Protein AF-A0A8J2EMN7-F1 (afdb_monomer_lite)

Organism: Cotesia congregata (NCBI:txid51543)

Foldseek 3Di:
DVVVVVVVVVVPPDPDPQQADDADDDDLLRLLLPFQWKFWWFFADKDDDPPPDQKIKTQIDGPGTLHHHPLRVQQCPRSIEMEGPDLRNFGDDDDHGFIKIWTAYQDPSHTYGGPNHDIGGDPVRCVVCVCVSNPVSVVCSVVVVVPVVPDPDDDDDDDDDLADDADDDDLLVLLLPFQWKFWWAFADFPPDPPDQWGKTQIDGPGTLHHDPLRVQLCVRSIETEGPDRSNFGDDDDHGFIWIFTHYQDPSHHYTGNRGNIDGDPVRCVVCVCVSNPVSVVPSVPPDD

pLDDT: mean 82.67, std 17.88, range [29.84, 98.31]

InterPro domains:
  IPR001134 Netrin domain [PS50189] (21-141)
  IPR001134 Netrin domain [PS50189] (164-283)
  IPR001820 Protease inhibitor I35 (TIMP) [PF00965] (19-142)
  IPR001820 Protease inhibitor I35 (TIMP) [PF00965] (162-283)
  IPR001820 Protease inhibitor I35 (TIMP) [PTHR11844] (4-141)
  IPR008993 Tissue inhibitor of metalloproteinases-like, OB-fold [G3DSA:2.40.50.120] (21-141)
  IPR008993 Tissue inhibitor of metalloproteinases-like, OB-fold [G3DSA:2.40.50.120] (164-283)
  IPR008993 Tissue inhibitor of metalloproteinases-like, OB-fold [SSF50242] (21-141)
  IPR008993 Tissue inhibitor of metalloproteinases-like, OB-fold [SSF50242] (164-265)

Sequence (288 aa):
MIHVLFLLTLSLVAIYEANACSCVYQSHQQKFCESDFVIKMKVEDIKENNKESQYLMYQVNILETYKASAAAKSALKNRVLVTYSDSGICGIPFWRDDVAVVSGFVINEQPHISICDMHIYNAEKIAAEEMNLRENYIKSCVSMMRFLFFLTLSLVAIYEANACSCAAFPLQHLFCESDFVIKMKIDDLPENKESSYLMYKVDILETYKESDAAKSALKNRLVATNLESGICGLIYKQGDVVVVGGGIMNGVPHISLCELHIENAEKIAAEETNLRENFIKTCVSVVN

Secondary structure (DSSP, 8-state):
-HHHHHHHHTT----------------HHHHHHHSSEEEEEEEEEEEE-TTT-SEEEEEEEEEEEEEE-HHHHHHGGG-EEEEESSGGGTPPP--TT-EEEEEEEEETTEEE--TTS-EEESHHHHHHHHHIIIIIHHHHHHHHTTTGGG--------------------HHHHHHH-SEEEEEEEEE----TT-SEEEEEEEEEEEEEE-HHHHHHGGG-EEEEESSGGGT-----TT-EEEEEEEEETTEEEE-TTS-EE-SHHHHHHHHHIIIIIHHHHHTT---

Structure (mmCIF, N/CA/C/O backbone):
data_AF-A0A8J2EMN7-F1
#
_entry.id   AF-A0A8J2EMN7-F1
#
loop_
_atom_site.group_PDB
_atom_site.id
_atom_site.type_symbol
_atom_site.label_atom_id
_atom_site.label_alt_id
_atom_site.label_comp_id
_atom_site.label_asym_id
_atom_site.label_entity_id
_atom_site.label_seq_id
_atom_site.pdbx_PDB_ins_code
_atom_site.Cartn_x
_atom_site.Cartn_y
_atom_site.Cartn_z
_atom_site.occupancy
_atom_site.B_iso_or_equiv
_atom_site.auth_seq_id
_atom_site.auth_comp_id
_atom_site.auth_asym_id
_atom_site.auth_atom_id
_atom_site.pdbx_PDB_model_num
ATOM 1 N N . MET A 1 1 ? 0.079 -52.686 22.520 1.00 50.72 1 MET A N 1
ATOM 2 C CA . MET A 1 1 ? 1.142 -52.299 21.561 1.00 50.72 1 MET A CA 1
ATOM 3 C C . MET A 1 1 ? 0.609 -51.853 20.195 1.00 50.72 1 MET A C 1
ATOM 5 O O . MET A 1 1 ? 1.175 -50.930 19.636 1.00 50.72 1 MET A O 1
ATOM 9 N N . ILE A 1 2 ? -0.492 -52.421 19.683 1.00 52.72 2 ILE A N 1
ATOM 10 C CA . ILE A 1 2 ? -1.085 -52.048 18.378 1.00 52.72 2 ILE A CA 1
ATOM 11 C C . ILE A 1 2 ? -1.718 -50.636 18.377 1.00 52.72 2 ILE A C 1
ATOM 13 O O . ILE A 1 2 ? -1.601 -49.914 17.396 1.00 52.72 2 ILE A O 1
ATOM 17 N N . HIS A 1 3 ? -2.290 -50.180 19.499 1.00 47.06 3 HIS A N 1
ATOM 18 C CA . HIS A 1 3 ? -2.879 -48.832 19.597 1.00 47.06 3 HIS A CA 1
ATOM 19 C C . HIS A 1 3 ? -1.860 -47.682 19.584 1.00 47.06 3 HIS A C 1
ATOM 21 O O . HIS A 1 3 ? -2.179 -46.598 19.111 1.00 47.06 3 HIS A O 1
ATOM 27 N N . VAL A 1 4 ? -0.625 -47.917 20.045 1.00 52.84 4 VAL A N 1
ATOM 28 C CA . VAL A 1 4 ? 0.442 -46.898 20.014 1.00 52.84 4 VAL A CA 1
ATOM 29 C C . VAL A 1 4 ? 0.959 -46.709 18.585 1.00 52.84 4 VAL A C 1
ATOM 31 O O . VAL A 1 4 ? 1.234 -45.587 18.177 1.00 52.84 4 VAL A O 1
ATOM 34 N N . LEU A 1 5 ? 1.002 -47.787 17.792 1.00 49.31 5 LEU A N 1
ATOM 35 C CA . LEU A 1 5 ? 1.405 -47.745 16.384 1.00 49.31 5 LEU A CA 1
ATOM 36 C C . LEU A 1 5 ? 0.351 -47.059 15.490 1.00 49.31 5 LEU A C 1
ATOM 38 O O . LEU A 1 5 ? 0.699 -46.401 14.514 1.00 49.31 5 LEU A O 1
ATOM 42 N N . PHE A 1 6 ? -0.936 -47.175 15.840 1.00 53.56 6 PHE A N 1
ATOM 43 C CA . PHE A 1 6 ? -2.033 -46.521 15.115 1.00 53.56 6 PHE A CA 1
ATOM 44 C C . PHE A 1 6 ? -2.108 -45.009 15.400 1.00 53.56 6 PHE A C 1
ATOM 46 O O . PHE A 1 6 ? -2.416 -44.223 14.511 1.00 53.56 6 PHE A O 1
ATOM 53 N N . LEU A 1 7 ? -1.751 -44.578 16.616 1.00 50.22 7 LEU A N 1
ATOM 54 C CA . LEU A 1 7 ? -1.639 -43.153 16.958 1.00 50.22 7 LEU A CA 1
ATOM 55 C C . LEU A 1 7 ? -0.401 -42.491 16.325 1.00 50.22 7 LEU A C 1
ATOM 57 O O . LEU A 1 7 ? -0.483 -41.344 15.901 1.00 50.22 7 LEU A O 1
ATOM 61 N N . LEU A 1 8 ? 0.711 -43.223 16.188 1.00 48.09 8 LEU A N 1
ATOM 62 C CA . LEU A 1 8 ? 1.934 -42.751 15.515 1.00 48.09 8 LEU A CA 1
ATOM 63 C C . LEU A 1 8 ? 1.810 -42.663 13.985 1.00 48.09 8 LEU A C 1
ATOM 65 O O . LEU A 1 8 ? 2.560 -41.931 13.347 1.00 48.09 8 LEU A O 1
ATOM 69 N N . THR A 1 9 ? 0.877 -43.401 13.383 1.00 51.81 9 THR A N 1
ATOM 70 C CA . THR A 1 9 ? 0.618 -43.345 11.933 1.00 51.81 9 THR A CA 1
ATOM 71 C C . THR A 1 9 ? -0.414 -42.278 11.565 1.00 51.81 9 THR A C 1
ATOM 73 O O . THR A 1 9 ? -0.364 -41.753 10.457 1.00 51.81 9 THR A O 1
ATOM 76 N N . LEU A 1 10 ? -1.278 -41.870 12.504 1.00 46.78 10 LEU A N 1
ATOM 77 C CA . LEU A 1 10 ? -2.225 -40.763 12.318 1.00 46.78 10 LEU A CA 1
ATOM 78 C C . LEU A 1 10 ? -1.593 -39.366 12.496 1.00 46.78 10 LEU A C 1
ATOM 80 O O . LEU A 1 10 ? -2.233 -38.373 12.176 1.00 46.78 10 LEU A O 1
ATOM 84 N N . SER A 1 11 ? -0.349 -39.264 12.978 1.00 43.78 11 SER A N 1
ATOM 85 C CA . SER A 1 11 ? 0.410 -38.001 13.054 1.00 43.78 11 SER A CA 1
ATOM 86 C C . SER A 1 11 ? 1.192 -37.663 11.776 1.00 43.78 11 SER A C 1
ATOM 88 O O . SER A 1 11 ? 1.855 -36.635 11.725 1.00 43.78 11 SER A O 1
ATOM 90 N N . LEU A 1 12 ? 1.105 -38.495 10.733 1.00 42.72 12 LEU A N 1
ATOM 91 C CA . LEU A 1 12 ? 1.618 -38.206 9.383 1.00 42.72 12 LEU A CA 1
ATOM 92 C C . LEU A 1 12 ? 0.585 -37.455 8.519 1.00 42.72 12 LEU A C 1
ATOM 94 O O . LEU A 1 12 ? 0.633 -37.511 7.291 1.00 42.72 12 LEU A O 1
ATOM 98 N N . VAL A 1 13 ? -0.374 -36.769 9.152 1.00 46.06 13 VAL A N 1
ATOM 99 C CA . VAL A 1 13 ? -1.323 -35.886 8.467 1.00 46.06 13 VAL A CA 1
ATOM 100 C C . VAL A 1 13 ? -0.542 -34.720 7.870 1.00 46.06 13 VAL A C 1
ATOM 102 O O . VAL A 1 13 ? -0.135 -33.802 8.569 1.00 46.06 13 VAL A O 1
ATOM 105 N N . ALA A 1 14 ? -0.306 -34.847 6.566 1.00 45.56 14 ALA A N 1
ATOM 106 C CA . ALA A 1 14 ? -0.078 -33.809 5.576 1.00 45.56 14 ALA A CA 1
ATOM 107 C C . ALA A 1 14 ? 0.577 -32.517 6.092 1.00 45.56 14 ALA A C 1
ATOM 109 O O . ALA A 1 14 ? -0.096 -31.556 6.461 1.00 45.56 14 ALA A O 1
ATOM 110 N N . ILE A 1 15 ? 1.907 -32.473 6.006 1.00 43.72 15 ILE A N 1
ATOM 111 C CA . ILE A 1 15 ? 2.629 -31.208 5.894 1.00 43.72 15 ILE A CA 1
ATOM 112 C C . ILE A 1 15 ? 2.282 -30.673 4.500 1.00 43.72 15 ILE A C 1
ATOM 114 O O . ILE A 1 15 ? 2.903 -31.050 3.510 1.00 43.72 15 ILE A O 1
ATOM 118 N N . TYR A 1 16 ? 1.207 -29.895 4.398 1.00 47.69 16 TYR A N 1
ATOM 119 C CA . TYR A 1 16 ? 1.005 -29.043 3.234 1.00 47.69 16 TYR A CA 1
ATOM 120 C C . TYR A 1 16 ? 1.983 -27.880 3.387 1.00 47.69 16 TYR A C 1
ATOM 122 O O . TYR A 1 16 ? 1.891 -27.128 4.355 1.00 47.69 16 TYR A O 1
ATOM 130 N N . GLU A 1 17 ? 2.943 -27.767 2.470 1.00 42.75 17 GLU A N 1
ATOM 131 C CA . GLU A 1 17 ? 3.757 -26.561 2.329 1.00 42.75 17 GLU A CA 1
ATOM 132 C C . GLU A 1 17 ? 2.812 -25.411 1.966 1.00 42.75 17 GLU A C 1
ATOM 134 O O . GLU A 1 17 ? 2.356 -25.283 0.829 1.00 42.75 17 GLU A O 1
ATOM 139 N N . ALA A 1 18 ? 2.441 -24.613 2.963 1.00 49.09 18 ALA A N 1
ATOM 140 C CA . ALA A 1 18 ? 1.772 -23.348 2.734 1.00 49.09 18 ALA A CA 1
ATOM 141 C C . ALA A 1 18 ? 2.870 -22.336 2.408 1.00 49.09 18 ALA A C 1
ATOM 143 O O . ALA A 1 18 ? 3.544 -21.836 3.303 1.00 49.09 18 ALA A O 1
ATOM 144 N N . ASN A 1 19 ? 3.088 -22.074 1.121 1.00 53.72 19 ASN A N 1
ATOM 145 C CA . ASN A 1 19 ? 3.973 -20.992 0.717 1.00 53.72 19 ASN A CA 1
ATOM 146 C C . ASN A 1 19 ? 3.311 -19.673 1.140 1.00 53.72 19 ASN A C 1
ATOM 148 O O . ASN A 1 19 ? 2.288 -19.288 0.576 1.00 53.72 19 ASN A O 1
ATOM 152 N N . ALA A 1 20 ? 3.865 -19.037 2.169 1.00 65.75 20 ALA A N 1
ATOM 153 C CA . ALA A 1 20 ? 3.424 -17.751 2.688 1.00 65.75 20 ALA A CA 1
ATOM 154 C C . ALA A 1 20 ? 4.553 -16.725 2.533 1.00 65.75 20 ALA A C 1
ATOM 156 O O . ALA A 1 20 ? 5.733 -17.043 2.694 1.00 65.75 20 ALA A O 1
ATOM 157 N N . CYS A 1 21 ? 4.204 -15.477 2.237 1.00 76.50 21 CYS A N 1
ATOM 158 C CA . CYS A 1 21 ? 5.184 -14.422 2.075 1.00 76.50 21 CYS A CA 1
ATOM 159 C C . CYS A 1 21 ? 5.489 -13.758 3.414 1.00 76.50 21 CYS A C 1
ATOM 161 O O . CYS A 1 21 ? 4.611 -13.145 4.022 1.00 76.50 21 CYS A O 1
ATOM 163 N N . SER A 1 22 ? 6.749 -13.808 3.843 1.00 76.06 22 SER A N 1
ATOM 164 C CA . SER A 1 22 ? 7.232 -13.052 4.999 1.00 76.06 22 SER A CA 1
ATOM 165 C C . SER A 1 22 ? 8.343 -12.094 4.581 1.00 76.06 22 SER A C 1
ATOM 167 O O . SER A 1 22 ? 9.374 -12.526 4.063 1.00 76.06 22 SER A O 1
ATOM 169 N N . CYS A 1 23 ? 8.162 -10.802 4.847 1.00 79.00 23 CYS A N 1
ATOM 170 C CA . CYS A 1 23 ? 9.146 -9.773 4.528 1.00 79.00 23 CYS A CA 1
ATOM 171 C C . CYS A 1 23 ? 9.833 -9.268 5.797 1.00 79.00 23 CYS A C 1
ATOM 173 O O . CYS A 1 23 ? 9.175 -8.931 6.780 1.00 79.00 23 CYS A O 1
ATOM 175 N N . VAL A 1 24 ? 11.158 -9.134 5.762 1.00 80.44 24 VAL A N 1
ATOM 176 C CA . VAL A 1 24 ? 11.888 -8.424 6.817 1.00 80.44 24 VAL A CA 1
ATOM 177 C C . VAL A 1 24 ? 11.633 -6.926 6.655 1.00 80.44 24 VAL A C 1
ATOM 179 O O . VAL A 1 24 ? 11.781 -6.379 5.560 1.00 80.44 24 VAL A O 1
ATOM 182 N N . TYR A 1 25 ? 11.245 -6.244 7.736 1.00 76.50 25 TYR A N 1
ATOM 183 C CA . TYR A 1 25 ? 11.110 -4.790 7.703 1.00 76.50 25 TYR A CA 1
ATOM 184 C C . TYR A 1 25 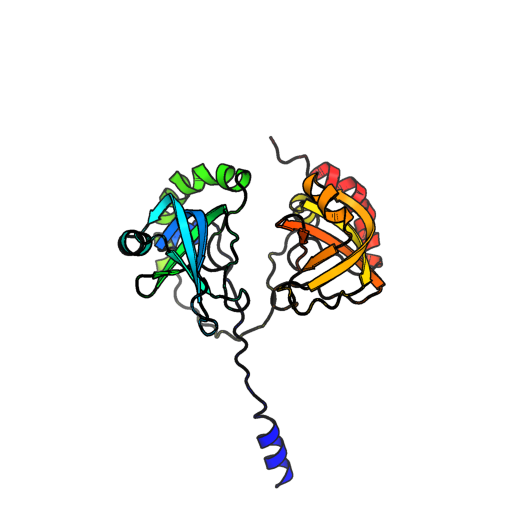? 12.473 -4.144 7.442 1.00 76.50 25 TYR A C 1
ATOM 186 O O . TYR A 1 25 ? 13.431 -4.343 8.190 1.00 76.50 25 TYR A O 1
ATOM 194 N N . GLN A 1 26 ? 12.534 -3.341 6.386 1.00 76.75 26 GLN A N 1
ATOM 195 C CA . GLN A 1 26 ? 13.707 -2.584 5.976 1.00 76.75 26 GLN A CA 1
ATOM 196 C C . GLN A 1 26 ? 13.251 -1.207 5.507 1.00 76.75 26 GLN A C 1
ATOM 198 O O . GLN A 1 26 ? 12.216 -1.083 4.845 1.00 76.75 26 GLN A O 1
ATOM 203 N N . SER A 1 27 ? 14.023 -0.170 5.830 1.00 84.62 27 SER A N 1
ATOM 204 C CA . SER A 1 27 ? 13.730 1.181 5.347 1.00 84.62 27 SER A CA 1
ATOM 205 C C . SER A 1 27 ? 13.860 1.262 3.821 1.00 84.62 27 SER A C 1
ATOM 207 O O . SER A 1 27 ? 14.591 0.479 3.210 1.00 84.62 27 SER A O 1
ATOM 209 N N . HIS A 1 28 ? 13.203 2.241 3.189 1.00 90.00 28 HIS A N 1
ATOM 210 C CA . HIS A 1 28 ? 13.370 2.501 1.751 1.00 90.00 28 HIS A CA 1
ATOM 211 C C . HIS A 1 28 ? 14.841 2.653 1.367 1.00 90.00 28 HIS A C 1
ATOM 213 O O . HIS A 1 28 ? 15.283 2.078 0.379 1.00 90.00 28 HIS A O 1
ATOM 219 N N . GLN A 1 29 ? 15.627 3.338 2.202 1.00 88.12 29 GLN A N 1
ATOM 220 C CA . GLN A 1 29 ? 17.068 3.439 2.018 1.00 88.12 29 GLN A CA 1
ATOM 221 C C . GLN A 1 29 ? 17.747 2.061 1.999 1.00 88.12 29 GLN A C 1
ATOM 223 O O . GLN A 1 29 ? 18.554 1.802 1.113 1.00 88.12 29 GLN A O 1
ATOM 228 N N . GLN A 1 30 ? 17.447 1.172 2.951 1.00 85.75 30 GLN A N 1
ATOM 229 C CA . GLN A 1 30 ? 18.048 -0.167 2.999 1.00 85.75 30 GLN A CA 1
ATOM 230 C C . GLN A 1 30 ? 17.688 -0.990 1.762 1.00 85.75 30 GLN A C 1
ATOM 232 O O . GLN A 1 30 ? 18.585 -1.488 1.082 1.00 85.75 30 GLN A O 1
ATOM 237 N N . LYS A 1 31 ? 16.403 -1.035 1.400 1.00 91.88 31 LYS A N 1
ATOM 238 C CA . LYS A 1 31 ? 15.932 -1.737 0.196 1.00 91.88 31 LYS A CA 1
ATOM 239 C C . LYS A 1 31 ? 16.536 -1.150 -1.084 1.00 91.88 31 LYS A C 1
ATOM 241 O O . LYS A 1 31 ? 16.964 -1.883 -1.977 1.00 91.88 31 LYS A O 1
ATOM 246 N N . PHE A 1 32 ? 16.668 0.176 -1.158 1.00 94.62 32 PHE A N 1
ATOM 247 C CA . PHE A 1 32 ? 17.392 0.850 -2.234 1.00 94.62 32 PHE A CA 1
ATOM 248 C C . PHE A 1 32 ? 18.856 0.402 -2.282 1.00 94.62 32 PHE A C 1
ATOM 250 O O . PHE A 1 32 ? 19.391 0.161 -3.361 1.00 94.62 32 PHE A O 1
ATOM 257 N N . CYS A 1 33 ? 19.528 0.277 -1.138 1.00 90.00 33 CYS A N 1
ATOM 258 C CA . CYS A 1 33 ? 20.936 -0.108 -1.077 1.00 90.00 33 CYS A CA 1
ATOM 259 C C . CYS A 1 33 ? 21.190 -1.577 -1.412 1.00 90.00 33 CYS A C 1
ATOM 261 O O . CYS A 1 33 ? 22.207 -1.869 -2.044 1.00 90.00 33 CYS A O 1
ATOM 263 N N . GLU A 1 34 ? 20.283 -2.473 -1.048 1.00 91.50 34 GLU A N 1
ATOM 264 C CA . GLU A 1 34 ? 20.463 -3.919 -1.211 1.00 91.50 34 GLU A CA 1
ATOM 265 C C . GLU A 1 34 ? 20.002 -4.433 -2.579 1.00 91.50 34 GLU A C 1
ATOM 267 O O . GLU A 1 34 ? 20.597 -5.368 -3.101 1.00 91.50 34 GLU A O 1
ATOM 272 N N . SER A 1 35 ? 19.021 -3.780 -3.205 1.00 95.31 35 SER A N 1
ATOM 273 C CA . SER A 1 35 ? 18.487 -4.170 -4.519 1.00 95.31 35 SER A CA 1
ATOM 274 C C . SER A 1 35 ? 19.499 -4.069 -5.668 1.00 95.31 35 SER A C 1
ATOM 276 O O . SER A 1 35 ? 20.383 -3.208 -5.681 1.00 95.31 35 SER A O 1
ATOM 278 N N . ASP A 1 36 ? 19.332 -4.889 -6.705 1.00 97.06 36 ASP A N 1
ATOM 279 C CA . ASP A 1 36 ? 20.111 -4.761 -7.942 1.00 97.06 36 ASP A CA 1
ATOM 280 C C . ASP A 1 36 ? 19.658 -3.579 -8.795 1.00 97.06 36 ASP A C 1
ATOM 282 O O . ASP A 1 36 ? 20.466 -2.976 -9.511 1.00 97.06 36 ASP A O 1
ATOM 286 N N . PHE A 1 37 ? 18.371 -3.240 -8.728 1.00 98.12 37 PHE A N 1
ATOM 287 C CA . PHE A 1 37 ? 17.803 -2.110 -9.445 1.00 98.12 37 PHE A CA 1
ATOM 288 C C . PHE A 1 37 ? 16.720 -1.389 -8.659 1.00 98.12 37 PHE A C 1
ATOM 290 O O . PHE A 1 37 ? 16.031 -1.978 -7.832 1.00 98.12 37 PHE A O 1
ATOM 297 N N . VAL A 1 38 ? 16.563 -0.107 -8.986 1.00 98.19 38 VAL A N 1
ATOM 298 C CA . VAL A 1 38 ? 15.469 0.757 -8.551 1.00 98.19 38 VAL A CA 1
ATOM 299 C C . VAL A 1 38 ? 15.048 1.614 -9.739 1.00 98.19 38 VAL A C 1
ATOM 301 O O . VAL A 1 38 ? 15.855 2.391 -10.265 1.00 98.19 38 VAL A O 1
ATOM 304 N N . ILE A 1 39 ? 13.796 1.475 -10.167 1.00 98.31 39 ILE A N 1
ATOM 305 C CA . ILE A 1 39 ? 13.261 2.126 -11.367 1.00 98.31 39 ILE A CA 1
ATOM 306 C C . ILE A 1 39 ? 11.904 2.767 -11.095 1.00 98.31 39 ILE A C 1
ATOM 308 O O . ILE A 1 39 ? 11.099 2.228 -10.343 1.00 98.31 39 ILE A O 1
ATOM 312 N N . LYS A 1 40 ? 11.629 3.892 -11.756 1.00 98.25 40 LYS A N 1
ATOM 313 C CA . LYS A 1 40 ? 10.269 4.403 -11.953 1.00 98.25 40 LYS A CA 1
ATOM 314 C C . LYS A 1 40 ? 9.734 3.800 -13.237 1.00 98.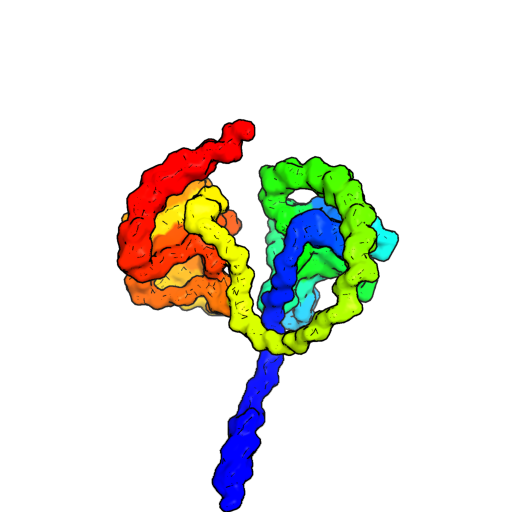25 40 LYS A C 1
ATOM 316 O O . LYS A 1 40 ? 10.356 3.943 -14.294 1.00 98.25 40 LYS A O 1
ATOM 321 N N . MET A 1 41 ? 8.593 3.141 -13.162 1.00 97.62 41 MET A N 1
ATOM 322 C CA . MET A 1 41 ? 8.022 2.422 -14.289 1.00 97.62 41 MET A CA 1
ATOM 323 C C . MET A 1 41 ? 6.529 2.690 -14.418 1.00 97.62 41 MET A C 1
ATOM 325 O O . MET A 1 41 ? 5.874 3.077 -13.450 1.00 97.62 41 MET A O 1
ATOM 329 N N . LYS A 1 42 ? 6.026 2.525 -15.640 1.00 97.75 42 LYS A N 1
ATOM 330 C CA . LYS A 1 42 ? 4.603 2.464 -15.947 1.00 97.75 42 LYS A CA 1
ATOM 331 C C . LYS A 1 42 ? 4.276 1.086 -16.509 1.00 97.75 42 LYS A C 1
ATOM 333 O O . LYS A 1 42 ? 4.960 0.655 -17.436 1.00 97.75 42 LYS A O 1
ATOM 338 N N . VAL A 1 43 ? 3.248 0.412 -16.011 1.00 96.81 43 VAL A N 1
ATOM 339 C CA . VAL A 1 43 ? 2.831 -0.887 -16.556 1.00 96.81 43 VAL A CA 1
ATOM 340 C C . VAL A 1 43 ? 2.105 -0.686 -17.885 1.00 96.81 43 VAL A C 1
ATOM 342 O O . VAL A 1 43 ? 1.115 0.038 -17.962 1.00 96.81 43 VAL A O 1
ATOM 345 N N . GLU A 1 44 ? 2.603 -1.319 -18.945 1.00 96.62 44 GLU A N 1
ATOM 346 C CA . GLU A 1 44 ? 1.995 -1.291 -20.282 1.00 96.62 44 GLU A CA 1
ATOM 347 C C . GLU A 1 44 ? 1.082 -2.500 -20.495 1.00 96.62 44 GLU A C 1
ATOM 349 O O . GLU A 1 44 ? -0.017 -2.373 -21.038 1.00 96.62 44 GLU A O 1
ATOM 354 N N . ASP A 1 45 ? 1.531 -3.677 -20.058 1.00 94.00 45 ASP A N 1
ATOM 355 C CA . ASP A 1 45 ? 0.786 -4.916 -20.240 1.00 94.00 45 ASP A CA 1
ATOM 356 C C . ASP A 1 45 ? 1.115 -5.961 -19.174 1.00 94.00 45 ASP A C 1
ATOM 358 O O . ASP A 1 45 ? 2.192 -5.945 -18.573 1.00 94.00 45 ASP A O 1
ATOM 362 N N . ILE A 1 46 ? 0.185 -6.892 -18.970 1.00 90.44 46 ILE A N 1
ATOM 363 C CA . ILE A 1 46 ? 0.314 -7.993 -18.017 1.00 90.44 46 ILE A CA 1
ATOM 364 C C . ILE A 1 46 ? 0.292 -9.290 -18.819 1.00 90.44 46 ILE A C 1
ATOM 366 O O . ILE A 1 46 ? -0.713 -9.644 -19.435 1.00 90.44 46 ILE A O 1
ATOM 370 N N . LYS A 1 47 ? 1.423 -9.988 -18.837 1.00 84.31 47 LYS A N 1
ATOM 371 C CA . LYS A 1 47 ? 1.584 -11.273 -19.509 1.00 84.31 47 LYS A CA 1
ATOM 372 C C . LYS A 1 47 ? 1.451 -12.372 -18.465 1.00 84.31 47 LYS A C 1
ATOM 374 O O . LYS A 1 47 ? 2.382 -12.644 -17.705 1.00 84.31 47 LYS A O 1
ATOM 379 N N . GLU A 1 48 ? 0.293 -13.018 -18.449 1.00 66.69 48 GLU A N 1
ATOM 380 C CA . GLU A 1 48 ? 0.155 -14.318 -17.805 1.00 66.69 48 GLU A CA 1
ATOM 381 C C . GLU A 1 48 ? 0.908 -15.337 -18.655 1.00 66.69 48 GLU A C 1
ATOM 383 O O . GLU A 1 48 ? 0.551 -15.629 -19.799 1.00 66.69 48 GLU A O 1
ATOM 388 N N . ASN A 1 49 ? 1.999 -15.860 -18.109 1.00 62.00 49 ASN A N 1
ATOM 389 C CA . ASN A 1 49 ? 2.574 -17.074 -18.651 1.00 62.00 49 ASN A CA 1
ATOM 390 C C . ASN A 1 49 ? 1.546 -18.182 -18.361 1.00 62.00 49 ASN A C 1
ATOM 392 O O . ASN A 1 49 ? 0.999 -18.187 -17.263 1.00 62.00 49 ASN A O 1
ATOM 396 N N . ASN A 1 50 ? 1.214 -19.015 -19.359 1.00 53.62 50 ASN A N 1
ATOM 397 C CA . ASN A 1 50 ? 0.134 -20.024 -19.351 1.00 53.62 50 ASN A CA 1
ATOM 398 C C . ASN A 1 50 ? -0.237 -20.536 -17.947 1.00 53.62 50 ASN A C 1
ATOM 400 O O . ASN A 1 50 ? 0.680 -20.794 -17.180 1.00 53.62 50 ASN A O 1
ATOM 404 N N . LYS A 1 51 ? -1.536 -20.766 -17.680 1.00 50.81 51 LYS A N 1
ATOM 405 C CA . LYS A 1 51 ? -2.227 -21.149 -16.412 1.00 50.81 51 LYS A CA 1
ATOM 406 C C . LYS A 1 51 ? -1.530 -22.103 -15.399 1.00 50.81 51 LYS A C 1
ATOM 408 O O . LYS A 1 51 ? -2.097 -22.371 -14.350 1.00 50.81 51 LYS A O 1
ATOM 413 N N . GLU A 1 52 ? -0.340 -22.614 -15.688 1.00 52.66 52 GLU A N 1
ATOM 414 C CA . GLU A 1 52 ? 0.547 -23.438 -14.858 1.00 52.66 52 GLU A CA 1
ATOM 415 C C . GLU A 1 52 ? 1.813 -22.700 -14.347 1.00 52.66 52 GLU A C 1
ATOM 417 O O . GLU A 1 52 ? 2.628 -23.290 -13.640 1.00 52.66 52 GLU A O 1
ATOM 422 N N . SER A 1 53 ? 2.027 -21.426 -14.696 1.00 63.88 53 SER A N 1
ATOM 423 C CA . SER A 1 53 ? 3.187 -20.643 -14.246 1.00 63.88 53 SER A CA 1
ATOM 424 C C . SER A 1 53 ? 2.928 -19.961 -12.900 1.00 63.88 53 SER A C 1
ATOM 426 O O . SER A 1 53 ? 2.100 -19.063 -12.816 1.00 63.88 53 SER A O 1
ATOM 428 N N . GLN A 1 54 ? 3.726 -20.289 -11.879 1.00 80.06 54 GLN A N 1
ATOM 429 C CA . GLN A 1 54 ? 3.778 -19.574 -10.586 1.00 80.06 54 GLN A CA 1
ATOM 430 C C . GLN A 1 54 ? 4.247 -18.106 -10.693 1.00 80.06 54 GLN A C 1
ATOM 432 O O . GLN A 1 54 ? 4.336 -17.405 -9.687 1.00 80.06 54 GLN A O 1
ATOM 437 N N . TYR A 1 55 ? 4.603 -17.650 -11.898 1.00 85.44 55 TYR A N 1
ATOM 438 C CA . TYR A 1 55 ? 5.126 -16.318 -12.175 1.00 85.44 55 TYR A CA 1
ATOM 439 C C . TYR A 1 55 ? 4.209 -15.519 -13.099 1.00 85.44 55 TYR A C 1
ATOM 441 O O . TYR A 1 55 ? 3.696 -16.038 -14.095 1.00 85.44 55 TYR A O 1
ATOM 449 N N . LEU A 1 56 ? 4.103 -14.230 -12.797 1.00 89.44 56 LEU A N 1
ATOM 450 C CA . LEU A 1 56 ? 3.449 -13.191 -13.575 1.00 89.44 56 LEU A CA 1
ATOM 451 C C . LEU A 1 56 ? 4.509 -12.252 -14.159 1.00 89.44 56 LEU A C 1
ATOM 453 O O . LEU A 1 56 ? 5.505 -11.934 -13.503 1.00 89.44 56 LEU A O 1
ATOM 457 N N . MET A 1 57 ? 4.307 -11.810 -15.399 1.00 93.69 57 MET A N 1
ATOM 458 C CA . MET A 1 57 ? 5.251 -10.939 -16.094 1.00 93.69 57 MET A CA 1
ATOM 459 C C . MET A 1 57 ? 4.599 -9.606 -16.450 1.00 93.69 57 MET A C 1
ATOM 461 O O . MET A 1 57 ? 3.587 -9.569 -17.144 1.00 93.69 57 MET A O 1
ATOM 465 N N . TYR A 1 58 ? 5.216 -8.501 -16.048 1.00 96.06 58 TYR A N 1
ATOM 466 C CA . TYR A 1 58 ? 4.769 -7.158 -16.410 1.00 96.06 58 TYR A CA 1
ATOM 467 C C . TYR A 1 58 ? 5.623 -6.604 -17.537 1.00 96.06 58 TYR A C 1
ATOM 469 O O . TYR A 1 58 ? 6.833 -6.443 -17.380 1.00 96.06 58 TYR A O 1
ATOM 477 N N . GLN A 1 59 ? 4.995 -6.272 -18.662 1.00 97.44 59 GLN A N 1
ATOM 478 C CA . GLN A 1 59 ? 5.609 -5.413 -19.665 1.00 97.44 59 GLN A CA 1
ATOM 479 C C . GLN A 1 59 ? 5.522 -3.973 -19.164 1.00 97.44 59 GLN A C 1
ATOM 481 O O . GLN A 1 59 ? 4.430 -3.478 -18.879 1.00 97.44 59 GLN A O 1
ATOM 486 N N . VAL A 1 60 ? 6.663 -3.299 -19.055 1.00 97.69 60 VAL A N 1
ATOM 487 C CA . VAL A 1 60 ? 6.731 -1.964 -18.457 1.00 97.69 60 VAL A CA 1
ATOM 488 C C . VAL A 1 60 ? 7.414 -0.953 -19.371 1.00 97.69 60 VAL A C 1
ATOM 490 O O . VAL A 1 60 ? 8.332 -1.269 -20.126 1.00 97.69 60 VAL A O 1
ATOM 493 N N . ASN A 1 61 ? 7.023 0.307 -19.243 1.00 98.06 61 ASN A N 1
ATOM 494 C CA . ASN A 1 61 ? 7.791 1.441 -19.719 1.00 98.06 61 ASN A CA 1
ATOM 495 C C . ASN A 1 61 ? 8.642 1.979 -18.566 1.00 98.06 61 ASN A C 1
ATOM 497 O O . ASN A 1 61 ? 8.111 2.501 -17.586 1.00 98.06 61 ASN A O 1
ATOM 501 N N . ILE A 1 62 ? 9.965 1.858 -18.670 1.00 98.19 62 ILE A N 1
ATOM 502 C CA . ILE A 1 62 ? 10.888 2.403 -17.670 1.00 98.19 62 ILE A CA 1
ATOM 503 C C . ILE A 1 62 ? 11.002 3.909 -17.911 1.00 98.19 62 ILE A C 1
ATOM 505 O O . ILE A 1 62 ? 11.637 4.344 -18.871 1.00 98.19 62 ILE A O 1
ATOM 509 N N . LEU A 1 63 ? 10.375 4.694 -17.036 1.00 97.31 63 LEU A N 1
ATOM 510 C CA . LEU A 1 63 ? 10.384 6.155 -17.090 1.00 97.31 63 LEU A CA 1
ATOM 511 C C . LEU A 1 63 ? 11.704 6.714 -16.562 1.00 97.31 63 LEU A C 1
ATOM 513 O O . LEU A 1 63 ? 12.209 7.710 -17.073 1.00 97.31 63 LEU A O 1
ATOM 517 N N . GLU A 1 64 ? 12.261 6.066 -15.539 1.00 97.25 64 GLU A N 1
ATOM 518 C CA . GLU A 1 64 ? 13.511 6.480 -14.920 1.00 97.25 64 GLU A CA 1
ATOM 519 C C . GLU A 1 64 ? 14.225 5.312 -14.236 1.00 97.25 64 GLU A C 1
ATOM 521 O O . GLU A 1 64 ? 13.596 4.388 -13.727 1.00 97.25 64 GLU A O 1
ATOM 526 N N . THR A 1 65 ? 15.556 5.356 -14.205 1.00 97.44 65 THR A N 1
ATOM 527 C CA . THR A 1 65 ? 16.394 4.403 -13.469 1.00 97.44 65 THR A CA 1
ATOM 528 C C . THR A 1 65 ? 17.214 5.153 -12.429 1.00 97.44 65 THR A C 1
ATOM 530 O O . THR A 1 65 ? 18.111 5.912 -12.788 1.00 97.44 65 THR A O 1
ATOM 533 N N . TYR A 1 66 ? 16.927 4.918 -11.148 1.00 96.12 66 TYR A N 1
ATOM 534 C CA . TYR A 1 66 ? 17.663 5.518 -10.029 1.00 96.12 66 TYR A CA 1
ATOM 535 C C . TYR A 1 66 ? 18.898 4.694 -9.659 1.00 96.12 66 TYR A C 1
ATOM 537 O O . TYR A 1 66 ? 19.948 5.240 -9.323 1.00 96.12 66 TYR A O 1
ATOM 545 N N . LYS A 1 67 ? 18.791 3.366 -9.763 1.00 95.75 67 LYS A N 1
ATOM 546 C CA . LYS A 1 67 ? 19.880 2.420 -9.505 1.00 95.75 67 LYS A CA 1
ATOM 547 C C . LYS A 1 67 ? 19.772 1.239 -10.459 1.00 95.75 67 LYS A C 1
ATOM 549 O O . LYS A 1 67 ? 18.679 0.736 -10.691 1.00 95.75 67 LYS A O 1
ATOM 554 N N . ALA A 1 68 ? 20.902 0.780 -10.988 1.00 96.31 68 ALA A N 1
ATOM 555 C CA . ALA A 1 68 ? 20.985 -0.488 -11.706 1.00 96.31 68 ALA A CA 1
ATOM 556 C C . ALA A 1 68 ? 22.426 -1.017 -11.703 1.00 96.31 68 ALA A C 1
ATOM 558 O O . ALA A 1 68 ? 23.342 -0.345 -12.198 1.00 96.31 68 ALA A O 1
ATOM 559 N N . SER A 1 69 ? 22.619 -2.229 -11.184 1.00 94.44 69 SER A N 1
ATOM 560 C CA . SER A 1 69 ? 23.857 -2.999 -11.329 1.00 94.44 69 SER A CA 1
ATOM 561 C C . SER A 1 69 ? 24.125 -3.338 -12.804 1.00 94.44 69 SER A C 1
ATOM 563 O O . SER A 1 69 ? 23.258 -3.186 -13.668 1.00 94.44 69 SER A O 1
ATOM 565 N N . ALA A 1 70 ? 25.339 -3.787 -13.140 1.00 94.56 70 ALA A N 1
ATOM 566 C CA . ALA A 1 70 ? 25.655 -4.182 -14.518 1.00 94.56 70 ALA A CA 1
ATOM 567 C C . ALA A 1 70 ? 24.748 -5.328 -15.013 1.00 94.56 70 ALA A C 1
ATOM 569 O O . ALA A 1 70 ? 24.283 -5.287 -16.154 1.00 94.56 70 ALA A O 1
ATOM 570 N N . ALA A 1 71 ? 24.444 -6.291 -14.135 1.00 93.50 71 ALA A N 1
ATOM 571 C CA . ALA A 1 71 ? 23.498 -7.369 -14.411 1.00 93.50 71 ALA A CA 1
ATOM 572 C C . ALA A 1 71 ? 22.083 -6.817 -14.640 1.00 93.50 71 ALA A C 1
ATOM 574 O O . ALA A 1 71 ? 21.466 -7.121 -15.663 1.00 93.50 71 ALA A O 1
ATOM 575 N N . ALA A 1 72 ? 21.609 -5.918 -13.770 1.00 96.12 72 ALA A N 1
ATOM 576 C CA . ALA A 1 72 ? 20.288 -5.309 -13.913 1.00 96.12 72 ALA A CA 1
ATOM 577 C C . ALA A 1 72 ? 20.133 -4.488 -15.193 1.00 96.12 72 ALA A C 1
ATOM 579 O O . ALA A 1 72 ? 19.109 -4.586 -15.865 1.00 96.12 72 ALA A O 1
ATOM 580 N N . LYS A 1 73 ? 21.160 -3.726 -15.589 1.00 96.75 73 LYS A N 1
ATOM 581 C CA . LYS A 1 73 ? 21.151 -2.989 -16.863 1.00 96.75 73 LYS A CA 1
ATOM 582 C C . LYS A 1 73 ? 20.961 -3.911 -18.065 1.00 96.75 73 LYS A C 1
ATOM 584 O O . LYS A 1 73 ? 20.411 -3.473 -19.070 1.00 96.75 73 LYS A O 1
ATOM 589 N N . SER A 1 74 ? 21.436 -5.156 -17.991 1.00 95.81 74 SER A N 1
ATOM 590 C CA . SER A 1 74 ? 21.208 -6.147 -19.042 1.00 95.81 74 SER A CA 1
ATOM 591 C C . SER A 1 74 ? 19.811 -6.763 -18.944 1.00 95.81 74 SER A C 1
ATOM 593 O O . SER A 1 74 ? 19.091 -6.768 -19.940 1.00 95.81 74 SER A O 1
ATOM 595 N N . ALA A 1 75 ? 19.406 -7.200 -17.748 1.00 94.56 75 ALA A N 1
ATOM 596 C CA . ALA A 1 75 ? 18.115 -7.844 -17.491 1.00 94.56 75 ALA A CA 1
ATOM 597 C C . ALA A 1 75 ? 16.915 -6.938 -17.840 1.00 94.56 75 ALA A C 1
ATOM 599 O O . ALA A 1 75 ? 15.933 -7.380 -18.432 1.00 94.56 75 ALA A O 1
ATOM 600 N N . LEU A 1 76 ? 17.022 -5.635 -17.561 1.00 97.25 76 LEU A N 1
ATOM 601 C CA . LEU A 1 76 ? 15.962 -4.652 -17.808 1.00 97.25 76 LEU A CA 1
ATOM 602 C C . LEU A 1 76 ? 15.807 -4.249 -19.286 1.00 97.25 76 LEU A C 1
ATOM 604 O O . LEU A 1 76 ? 14.855 -3.542 -19.618 1.00 97.25 76 LEU A O 1
ATOM 608 N N . LYS A 1 77 ? 16.686 -4.692 -20.201 1.00 95.31 77 LYS A N 1
ATOM 609 C CA . LYS A 1 77 ? 16.618 -4.316 -21.632 1.00 95.31 77 LYS A CA 1
ATOM 610 C C . LYS A 1 77 ? 15.304 -4.714 -22.291 1.00 95.31 77 LYS A C 1
ATOM 612 O O . LYS A 1 77 ? 14.782 -3.959 -23.107 1.00 95.31 77 LYS A O 1
ATOM 617 N N . ASN A 1 78 ? 14.770 -5.873 -21.914 1.00 92.75 78 ASN A N 1
ATOM 618 C CA . ASN A 1 78 ? 13.518 -6.394 -22.464 1.00 92.75 78 ASN A CA 1
ATOM 619 C C . ASN A 1 78 ? 12.280 -5.740 -21.831 1.00 92.75 78 ASN A C 1
ATOM 621 O O . ASN A 1 78 ? 11.165 -5.958 -22.301 1.00 92.75 78 ASN A O 1
ATOM 625 N N . ARG A 1 79 ? 12.478 -4.920 -20.786 1.00 96.75 79 ARG A N 1
ATOM 626 C CA . ARG A 1 79 ? 11.430 -4.206 -20.047 1.00 96.75 79 ARG A CA 1
ATOM 627 C C . ARG A 1 79 ? 10.296 -5.115 -19.564 1.00 96.75 79 ARG A C 1
ATOM 629 O O . ARG A 1 79 ? 9.129 -4.736 -19.579 1.00 96.75 79 ARG A O 1
ATOM 636 N N . VAL A 1 80 ? 10.663 -6.326 -19.166 1.00 96.00 80 VAL A N 1
ATOM 637 C CA . VAL A 1 80 ? 9.766 -7.291 -18.539 1.00 96.00 80 VAL A CA 1
ATOM 638 C C . VAL A 1 80 ? 10.223 -7.456 -17.105 1.00 96.00 80 VAL A C 1
ATOM 640 O O . VAL A 1 80 ? 11.385 -7.791 -16.901 1.00 96.00 80 VAL A O 1
ATOM 643 N N . LEU A 1 81 ? 9.335 -7.210 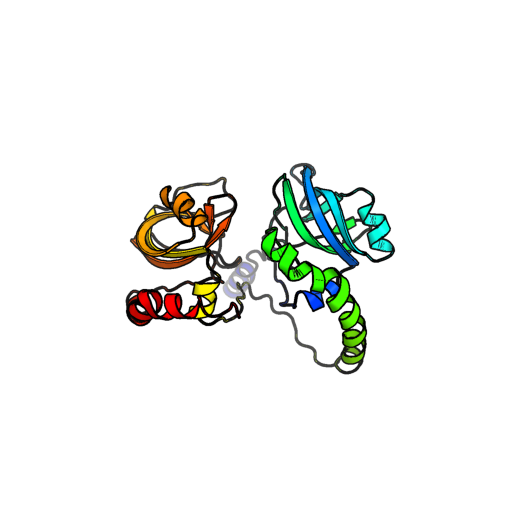-16.146 1.00 96.75 81 LEU A N 1
ATOM 644 C CA . LEU A 1 81 ? 9.550 -7.534 -14.736 1.00 96.75 81 LEU A CA 1
ATOM 645 C C . LEU A 1 81 ? 8.840 -8.842 -14.414 1.00 96.75 81 LEU A C 1
ATOM 647 O O . LEU A 1 81 ? 7.745 -9.085 -14.921 1.00 96.75 81 LEU A O 1
ATOM 651 N N . VAL A 1 82 ? 9.453 -9.665 -13.574 1.00 95.19 82 VAL A N 1
ATOM 652 C CA . VAL A 1 82 ? 8.897 -10.953 -13.157 1.00 95.19 82 VAL A CA 1
ATOM 653 C C . VAL A 1 82 ? 8.516 -10.870 -11.690 1.00 95.19 82 VAL A C 1
ATOM 655 O O . VAL A 1 82 ? 9.281 -10.392 -10.860 1.00 95.19 82 VAL A O 1
ATOM 658 N N . THR A 1 83 ? 7.336 -11.350 -11.348 1.00 93.56 83 THR A N 1
ATOM 659 C CA . THR A 1 83 ? 6.923 -11.528 -9.959 1.00 93.56 83 THR A CA 1
ATOM 660 C C . THR A 1 83 ? 6.194 -12.850 -9.823 1.00 93.56 83 THR A C 1
ATOM 662 O O . THR A 1 83 ? 5.926 -13.512 -10.824 1.00 93.56 83 THR A O 1
ATOM 665 N N . TYR A 1 84 ? 5.886 -13.266 -8.605 1.00 89.00 84 TYR A N 1
ATOM 666 C CA . TYR A 1 84 ? 5.006 -14.407 -8.433 1.00 89.00 84 TYR A CA 1
ATOM 667 C C . TYR A 1 84 ? 3.556 -14.050 -8.773 1.00 89.00 84 TYR A C 1
ATOM 669 O O . TYR A 1 84 ? 3.134 -12.905 -8.628 1.00 89.00 84 TYR A O 1
ATOM 677 N N . SER A 1 85 ? 2.790 -15.033 -9.238 1.00 84.56 85 SER A N 1
ATOM 678 C CA . SER A 1 85 ? 1.389 -14.847 -9.635 1.00 84.56 85 SER A CA 1
ATOM 679 C C . SER A 1 85 ? 0.455 -14.549 -8.466 1.00 84.56 85 SER A C 1
ATOM 681 O O . SER A 1 85 ? -0.622 -14.004 -8.677 1.00 84.56 85 SER A O 1
ATOM 683 N N . ASP A 1 86 ? 0.859 -14.915 -7.251 1.00 79.56 86 ASP A N 1
ATOM 684 C CA . ASP A 1 86 ? 0.047 -14.798 -6.049 1.00 79.56 86 ASP A CA 1
ATOM 685 C C . ASP A 1 86 ? 0.823 -14.081 -4.936 1.00 79.56 86 ASP A C 1
ATOM 687 O O . ASP A 1 86 ? 2.020 -14.308 -4.732 1.00 79.56 86 ASP A O 1
ATOM 691 N N . SER A 1 87 ? 0.150 -13.182 -4.220 1.00 75.44 87 SER A N 1
ATOM 692 C CA . SER A 1 87 ? 0.758 -12.397 -3.142 1.00 75.44 87 SER A CA 1
ATOM 693 C C . SER A 1 87 ? 1.112 -13.234 -1.915 1.00 75.44 87 SER A C 1
ATOM 695 O O . SER A 1 87 ? 2.081 -12.912 -1.222 1.00 75.44 87 SER A O 1
ATOM 697 N N . GLY A 1 88 ? 0.414 -14.351 -1.700 1.00 71.19 88 GLY A N 1
ATOM 698 C CA . GLY A 1 88 ? 0.746 -15.374 -0.717 1.00 71.19 88 GLY A CA 1
ATOM 699 C C . GLY A 1 88 ? 2.137 -15.962 -0.931 1.00 71.19 88 GLY A C 1
ATOM 700 O O . GLY A 1 88 ? 2.779 -16.336 0.036 1.00 71.19 88 GLY A O 1
ATOM 701 N N . ILE A 1 89 ? 2.680 -15.917 -2.148 1.00 79.50 89 ILE A N 1
ATOM 702 C CA . ILE A 1 89 ? 4.063 -16.324 -2.450 1.00 79.50 89 ILE A CA 1
ATOM 703 C C . ILE A 1 89 ? 4.951 -15.137 -2.851 1.00 79.50 89 ILE A C 1
ATOM 705 O O . ILE A 1 89 ? 5.908 -15.279 -3.603 1.00 79.50 89 ILE A O 1
ATOM 709 N N . CYS A 1 90 ? 4.643 -13.952 -2.321 1.00 85.12 90 CYS A N 1
ATOM 710 C CA . CYS A 1 90 ? 5.360 -12.689 -2.514 1.00 85.12 90 CYS A CA 1
ATOM 711 C C . CYS A 1 90 ? 5.160 -12.002 -3.870 1.00 85.12 90 CYS A C 1
ATOM 713 O O . CYS A 1 90 ? 5.926 -11.103 -4.229 1.00 85.12 90 CYS A O 1
ATOM 715 N N . GLY A 1 91 ? 4.119 -12.381 -4.607 1.00 88.12 91 GLY A N 1
ATOM 716 C CA . GLY A 1 91 ? 3.699 -11.715 -5.833 1.00 88.12 91 GLY A CA 1
ATOM 717 C C . GLY A 1 91 ? 3.197 -10.299 -5.582 1.00 88.12 91 GLY A C 1
ATOM 718 O O . GLY A 1 91 ? 2.365 -10.078 -4.705 1.00 88.12 91 GLY A O 1
ATOM 719 N N . ILE A 1 92 ? 3.689 -9.328 -6.348 1.00 90.12 92 ILE A N 1
ATOM 720 C CA . ILE A 1 92 ? 3.223 -7.939 -6.261 1.00 90.12 92 ILE A CA 1
ATOM 721 C C . ILE A 1 92 ? 2.224 -7.645 -7.391 1.00 90.12 92 ILE A C 1
ATOM 723 O O . ILE A 1 92 ? 2.600 -7.722 -8.566 1.00 90.12 92 ILE A O 1
ATOM 727 N N . PRO A 1 93 ? 0.951 -7.334 -7.077 1.00 89.06 93 PRO A N 1
ATOM 728 C CA . PRO A 1 93 ? -0.041 -7.027 -8.096 1.00 89.06 93 PRO A CA 1
ATOM 729 C C . PRO A 1 93 ? 0.145 -5.597 -8.616 1.00 89.06 93 PRO A C 1
ATOM 731 O O . PRO A 1 93 ? 0.208 -4.649 -7.835 1.00 89.06 93 PRO A O 1
ATOM 734 N N . PHE A 1 94 ? 0.190 -5.450 -9.937 1.00 91.69 94 PHE A N 1
ATOM 735 C CA . PHE A 1 94 ? 0.072 -4.172 -10.631 1.00 91.69 94 PHE A CA 1
ATOM 736 C C . PHE A 1 94 ? -1.020 -4.254 -11.694 1.00 91.69 94 PHE A C 1
ATOM 738 O O . PHE A 1 94 ? -1.236 -5.303 -12.306 1.00 91.69 94 PHE A O 1
ATOM 745 N N . TRP A 1 95 ? -1.661 -3.123 -11.958 1.00 90.50 95 TRP A N 1
ATOM 746 C CA . TRP A 1 95 ? -2.645 -2.955 -13.017 1.00 90.50 95 TRP A CA 1
ATOM 747 C C . TRP A 1 95 ? -2.037 -2.236 -14.218 1.00 90.50 95 TRP A C 1
ATOM 749 O O . TRP A 1 95 ? -1.024 -1.542 -14.125 1.00 90.50 95 TRP A O 1
ATOM 759 N N . ARG A 1 96 ? -2.667 -2.403 -15.385 1.00 92.25 96 ARG A N 1
ATOM 760 C CA . ARG A 1 96 ? -2.295 -1.636 -16.576 1.00 92.25 96 ARG A CA 1
ATOM 761 C C . ARG A 1 96 ? -2.396 -0.141 -16.265 1.00 92.25 96 ARG A C 1
ATOM 763 O O . ARG A 1 96 ? -3.346 0.295 -15.627 1.00 92.25 96 ARG A O 1
ATOM 770 N N . ASP A 1 97 ? -1.424 0.612 -16.766 1.00 92.38 97 ASP A N 1
ATOM 771 C CA . ASP A 1 97 ? -1.240 2.048 -16.564 1.00 92.38 97 ASP A CA 1
ATOM 772 C C . ASP A 1 97 ? -0.755 2.494 -15.176 1.00 92.38 97 ASP A C 1
ATOM 774 O O . ASP A 1 97 ? -0.472 3.687 -15.015 1.00 92.38 97 ASP A O 1
ATOM 778 N N . ASP A 1 98 ? -0.546 1.573 -14.229 1.00 93.75 98 ASP A N 1
ATOM 779 C CA . ASP A 1 98 ? 0.052 1.901 -12.933 1.00 93.75 98 ASP A CA 1
ATOM 780 C C . ASP A 1 98 ? 1.424 2.538 -13.100 1.00 93.75 98 ASP A C 1
ATOM 782 O O . ASP A 1 98 ? 2.266 2.034 -13.844 1.00 93.75 98 ASP A O 1
ATOM 786 N N . VAL A 1 99 ? 1.665 3.618 -12.356 1.00 95.94 99 VAL A N 1
ATOM 787 C CA . VAL A 1 99 ? 2.975 4.260 -12.240 1.00 95.94 99 VAL A CA 1
ATOM 788 C C . VAL A 1 99 ? 3.498 4.054 -10.827 1.00 95.94 99 VAL A C 1
ATOM 790 O O . VAL A 1 99 ? 2.885 4.513 -9.862 1.00 95.94 99 VAL A O 1
ATOM 793 N N . ALA A 1 100 ? 4.655 3.410 -10.714 1.00 97.38 100 ALA A N 1
ATOM 794 C CA . ALA A 1 100 ? 5.279 3.111 -9.432 1.00 97.38 100 ALA A CA 1
ATOM 795 C C . ALA A 1 100 ? 6.803 3.233 -9.506 1.00 97.38 100 ALA A C 1
ATOM 797 O O . ALA A 1 100 ? 7.414 3.064 -10.566 1.00 97.38 100 ALA A O 1
ATOM 798 N N . VAL A 1 101 ? 7.427 3.506 -8.361 1.00 98.25 101 VAL A N 1
ATOM 799 C CA . VAL A 1 101 ? 8.856 3.233 -8.166 1.00 98.25 101 VAL A CA 1
ATOM 800 C C . VAL A 1 101 ? 8.980 1.858 -7.540 1.00 98.25 101 VAL A C 1
ATOM 802 O O . VAL A 1 101 ? 8.366 1.622 -6.508 1.00 98.25 101 VAL A O 1
ATOM 805 N N . VAL A 1 102 ? 9.768 0.970 -8.143 1.00 98.00 102 VAL A N 1
ATOM 806 C CA . VAL A 1 102 ? 9.996 -0.393 -7.649 1.00 98.00 102 VAL A CA 1
ATOM 807 C C . VAL A 1 102 ? 11.484 -0.691 -7.542 1.00 98.00 102 VAL A C 1
ATOM 809 O O . VAL A 1 102 ? 12.273 -0.255 -8.388 1.00 98.00 102 VAL A O 1
ATOM 812 N N . SER A 1 103 ? 11.867 -1.448 -6.519 1.00 97.94 103 SER A N 1
ATOM 813 C CA . SER A 1 103 ? 13.164 -2.114 -6.452 1.00 97.94 103 SER A CA 1
ATOM 814 C C . SER A 1 103 ? 13.039 -3.604 -6.734 1.00 97.94 103 SER A C 1
ATOM 816 O O . SER A 1 103 ? 11.947 -4.163 -6.670 1.00 97.94 103 SER A O 1
ATOM 818 N N . GLY A 1 104 ? 14.164 -4.252 -7.014 1.00 96.62 104 GLY A N 1
ATOM 819 C CA . GLY A 1 104 ? 14.195 -5.700 -7.159 1.00 96.62 104 GLY A CA 1
ATOM 820 C C . GLY A 1 104 ? 15.591 -6.259 -7.377 1.00 96.62 104 GLY A C 1
ATOM 821 O O . GLY A 1 104 ? 16.599 -5.543 -7.309 1.00 96.62 104 GLY A O 1
ATOM 822 N N . PHE A 1 105 ? 15.630 -7.554 -7.662 1.00 95.69 105 PHE A N 1
ATOM 823 C CA . PHE A 1 105 ? 16.849 -8.349 -7.780 1.00 95.69 105 PHE A CA 1
ATOM 824 C C . PHE A 1 105 ? 16.919 -9.046 -9.132 1.00 95.69 105 PHE A C 1
ATOM 826 O O . PHE A 1 105 ? 15.894 -9.377 -9.727 1.00 95.69 105 PHE A O 1
ATOM 833 N N . VAL A 1 106 ? 18.129 -9.287 -9.630 1.00 95.62 106 VAL A N 1
ATOM 834 C CA . VAL A 1 106 ? 18.313 -10.097 -10.836 1.00 95.62 106 VAL A CA 1
ATOM 835 C C . VAL A 1 106 ? 18.499 -11.553 -10.432 1.00 95.62 106 VAL A C 1
ATOM 837 O O . VAL A 1 106 ? 19.532 -11.925 -9.881 1.00 95.62 106 VAL A O 1
ATOM 840 N N . ILE A 1 107 ? 17.517 -12.393 -10.750 1.00 91.62 107 ILE A N 1
ATOM 841 C CA . ILE A 1 107 ? 17.557 -13.838 -10.499 1.00 91.62 107 ILE A CA 1
ATOM 842 C C . ILE A 1 107 ? 17.501 -14.530 -11.856 1.00 91.62 107 ILE A C 1
ATOM 844 O O . ILE A 1 107 ? 16.601 -14.267 -12.645 1.00 91.62 107 ILE A O 1
ATOM 848 N N . ASN A 1 108 ? 18.478 -15.390 -12.159 1.00 90.50 108 ASN A N 1
ATOM 849 C CA . ASN A 1 108 ? 18.560 -16.097 -13.447 1.00 90.50 108 ASN A CA 1
ATOM 850 C C . ASN A 1 108 ? 18.394 -15.161 -14.664 1.00 90.50 108 ASN A C 1
ATOM 852 O O . ASN A 1 108 ? 17.608 -15.434 -15.569 1.00 90.50 108 ASN A O 1
ATOM 856 N N . GLU A 1 109 ? 19.110 -14.029 -14.645 1.00 92.56 109 GLU A N 1
ATOM 857 C CA . GLU A 1 109 ? 19.086 -12.976 -15.679 1.00 92.56 109 GLU A CA 1
ATOM 858 C C . GLU A 1 109 ? 17.746 -12.241 -15.856 1.00 92.56 109 GLU A C 1
ATOM 860 O O . GLU A 1 109 ? 17.625 -11.378 -16.728 1.00 92.56 109 GLU A O 1
ATOM 865 N N . GLN A 1 110 ? 16.756 -12.522 -15.011 1.00 94.12 110 GLN A N 1
ATOM 866 C CA . GLN A 1 110 ? 15.449 -11.879 -15.034 1.00 94.12 110 GLN A CA 1
ATOM 867 C C . GLN A 1 110 ? 15.340 -10.870 -13.886 1.00 94.12 110 GLN A C 1
ATOM 869 O O . GLN A 1 110 ? 15.823 -11.139 -12.785 1.00 94.12 110 GLN A O 1
ATOM 874 N N . PRO A 1 111 ? 14.741 -9.690 -14.110 1.00 96.94 111 PRO A N 1
ATOM 875 C CA . PRO A 1 111 ? 14.524 -8.722 -13.046 1.00 96.94 111 PRO A CA 1
ATOM 876 C C . PRO A 1 111 ? 13.262 -9.113 -12.267 1.00 96.94 111 PRO A C 1
ATOM 878 O O . PRO A 1 111 ? 12.137 -8.937 -12.742 1.00 96.94 111 PRO A O 1
ATOM 881 N N . HIS A 1 112 ? 13.465 -9.663 -11.074 1.00 96.56 112 HIS A N 1
ATOM 882 C CA . HIS A 1 112 ? 12.401 -10.075 -10.174 1.00 96.56 112 HIS A CA 1
ATOM 883 C C . HIS A 1 112 ? 12.026 -8.957 -9.202 1.00 96.56 112 HIS A C 1
ATOM 885 O O . HIS A 1 112 ? 12.897 -8.266 -8.671 1.00 96.56 112 HIS A O 1
ATOM 891 N N . ILE A 1 113 ? 10.726 -8.816 -8.965 1.00 96.44 113 ILE A N 1
ATOM 892 C CA . ILE A 1 113 ? 10.136 -7.920 -7.970 1.00 96.44 113 ILE A CA 1
ATOM 893 C C . ILE A 1 113 ? 9.146 -8.693 -7.097 1.00 96.44 113 ILE A C 1
ATOM 895 O O . ILE A 1 113 ? 8.527 -9.669 -7.535 1.00 96.44 113 ILE A O 1
ATOM 899 N N . SER A 1 114 ? 8.970 -8.235 -5.869 1.00 93.44 114 SER A N 1
ATOM 900 C CA . SER A 1 114 ? 8.095 -8.838 -4.870 1.00 93.44 114 SER A CA 1
ATOM 901 C C . SER A 1 114 ? 7.469 -7.776 -3.971 1.00 93.44 114 SER A C 1
ATOM 903 O O . SER A 1 114 ? 7.898 -6.621 -3.945 1.00 93.44 114 SER A O 1
ATOM 905 N N . ILE A 1 115 ? 6.484 -8.170 -3.166 1.00 90.19 115 ILE A N 1
ATOM 906 C CA . ILE A 1 115 ? 5.910 -7.282 -2.140 1.00 90.19 115 ILE A CA 1
ATOM 907 C C . ILE A 1 115 ? 6.906 -6.934 -1.026 1.00 90.19 115 ILE A C 1
ATOM 909 O O . ILE A 1 115 ? 6.709 -5.960 -0.304 1.00 90.19 115 ILE A O 1
ATOM 913 N N . CYS A 1 116 ? 7.990 -7.700 -0.884 1.00 89.69 116 CYS A N 1
ATOM 914 C CA . CYS A 1 116 ? 9.033 -7.411 0.094 1.00 89.69 116 CYS A CA 1
ATOM 915 C C . CYS A 1 116 ? 9.992 -6.322 -0.376 1.00 89.69 116 CYS A C 1
ATOM 917 O O . CYS A 1 116 ? 10.652 -5.687 0.451 1.00 89.69 116 CYS A O 1
ATOM 919 N N . ASP A 1 117 ? 10.037 -6.055 -1.677 1.00 94.06 117 ASP A N 1
ATOM 920 C CA . ASP A 1 117 ? 10.872 -5.011 -2.245 1.00 94.06 117 ASP A CA 1
ATOM 921 C C . ASP A 1 117 ? 10.325 -3.610 -1.937 1.00 94.06 117 ASP A C 1
ATOM 923 O O . ASP A 1 117 ? 9.242 -3.427 -1.371 1.00 94.06 117 ASP A O 1
ATOM 927 N N . MET A 1 118 ? 11.110 -2.579 -2.245 1.00 94.69 118 MET A N 1
ATOM 928 C CA . MET A 1 118 ? 10.646 -1.201 -2.162 1.00 94.69 118 MET A CA 1
ATOM 929 C C . MET A 1 118 ? 9.651 -0.957 -3.288 1.00 94.69 118 MET A C 1
ATOM 931 O O . MET A 1 118 ? 9.982 -1.147 -4.455 1.00 94.69 118 MET A O 1
ATOM 935 N N . HIS A 1 119 ? 8.461 -0.488 -2.941 1.00 94.12 119 HIS A N 1
ATOM 936 C CA . HIS A 1 119 ? 7.455 -0.066 -3.900 1.00 94.12 119 HIS A CA 1
ATOM 937 C C . HIS A 1 119 ? 6.798 1.224 -3.404 1.00 94.12 119 HIS A C 1
ATOM 939 O O . HIS A 1 119 ? 6.373 1.319 -2.256 1.00 94.12 119 HIS A O 1
ATOM 945 N N . ILE A 1 120 ? 6.751 2.240 -4.260 1.00 93.69 120 ILE A N 1
ATOM 946 C CA . ILE A 1 120 ? 6.149 3.538 -3.953 1.00 93.69 120 ILE A CA 1
ATOM 947 C C . ILE A 1 120 ? 5.114 3.819 -5.028 1.00 93.69 120 ILE A C 1
ATOM 949 O O . ILE A 1 120 ? 5.448 4.008 -6.200 1.00 93.69 120 ILE A O 1
ATOM 953 N N . TYR A 1 121 ? 3.859 3.825 -4.600 1.00 89.19 121 TYR A N 1
ATOM 954 C CA . TYR A 1 121 ? 2.702 4.169 -5.414 1.00 89.19 121 TYR A CA 1
ATOM 955 C C . TYR A 1 121 ? 2.357 5.644 -5.247 1.00 89.19 121 TYR A C 1
ATOM 957 O O . TYR A 1 121 ? 2.790 6.264 -4.280 1.00 89.19 121 TYR A O 1
ATOM 965 N N . ASN A 1 122 ? 1.492 6.157 -6.126 1.00 86.25 122 ASN A N 1
ATOM 966 C CA . ASN A 1 122 ? 0.995 7.536 -6.133 1.00 86.25 122 ASN A CA 1
ATOM 967 C C . ASN A 1 122 ? 2.065 8.568 -6.548 1.00 86.25 122 ASN A C 1
ATOM 969 O O . ASN A 1 122 ? 3.173 8.624 -6.019 1.00 86.25 122 ASN A O 1
ATOM 973 N N . ALA A 1 123 ? 1.708 9.421 -7.510 1.00 85.75 123 ALA A N 1
ATOM 974 C CA . ALA A 1 123 ? 2.589 10.454 -8.044 1.00 85.75 123 ALA A CA 1
ATOM 975 C C . ALA A 1 123 ? 3.116 11.424 -6.970 1.00 85.75 123 ALA A C 1
ATOM 977 O O . ALA A 1 123 ? 4.273 11.828 -7.052 1.00 85.75 123 ALA A O 1
ATOM 978 N N . GLU A 1 124 ? 2.309 11.759 -5.963 1.00 87.75 124 GLU A N 1
ATOM 979 C CA . GLU A 1 124 ? 2.693 12.645 -4.860 1.00 87.75 124 GLU A CA 1
ATOM 980 C C . GLU A 1 124 ? 3.761 12.006 -3.965 1.00 87.75 124 GLU A C 1
ATOM 982 O O . GLU A 1 124 ? 4.797 12.619 -3.714 1.00 87.75 124 GLU A O 1
ATOM 987 N N . LYS A 1 125 ? 3.572 10.743 -3.556 1.00 89.19 125 LYS A N 1
ATOM 988 C CA . LYS A 1 125 ? 4.561 10.014 -2.739 1.00 89.19 125 LYS A CA 1
ATOM 989 C C . LYS A 1 125 ? 5.856 9.767 -3.512 1.00 89.19 125 LYS A C 1
ATOM 991 O O . LYS A 1 125 ? 6.942 9.887 -2.951 1.00 89.19 125 LYS A O 1
ATOM 996 N N . ILE A 1 126 ? 5.754 9.474 -4.811 1.00 91.75 126 ILE A N 1
ATOM 997 C CA . ILE A 1 126 ? 6.924 9.362 -5.692 1.00 91.75 126 ILE A CA 1
ATOM 998 C C . ILE A 1 126 ? 7.675 10.698 -5.764 1.00 91.75 126 ILE A C 1
ATOM 1000 O O . ILE A 1 126 ? 8.898 10.700 -5.655 1.00 91.75 126 ILE A O 1
ATOM 1004 N N . ALA A 1 127 ? 6.965 11.818 -5.932 1.00 90.81 127 ALA A N 1
ATOM 1005 C CA . ALA A 1 127 ? 7.576 13.146 -5.982 1.00 90.81 127 ALA A CA 1
ATOM 1006 C C . ALA A 1 127 ? 8.239 13.524 -4.646 1.00 90.81 127 ALA A C 1
ATOM 1008 O O . ALA A 1 127 ? 9.343 14.068 -4.642 1.00 90.81 127 ALA A O 1
ATOM 1009 N N . ALA A 1 128 ? 7.609 13.184 -3.517 1.00 89.69 128 ALA A N 1
ATOM 1010 C CA . ALA A 1 128 ? 8.162 13.412 -2.183 1.00 89.69 128 ALA A CA 1
ATOM 1011 C C . ALA A 1 128 ? 9.470 12.634 -1.947 1.00 89.69 128 ALA A C 1
ATOM 1013 O O . ALA A 1 128 ? 10.399 13.156 -1.332 1.00 89.69 128 ALA A O 1
ATOM 1014 N N . GLU A 1 129 ? 9.575 11.416 -2.486 1.00 91.50 129 GLU A N 1
ATOM 1015 C CA . GLU A 1 129 ? 10.769 10.575 -2.349 1.00 91.50 129 GLU A CA 1
ATOM 1016 C C . GLU A 1 129 ? 11.839 10.842 -3.429 1.00 91.50 129 GLU A C 1
ATOM 1018 O O . GLU A 1 129 ? 12.949 10.307 -3.383 1.00 91.50 129 GLU A O 1
ATOM 1023 N N . GLU A 1 130 ? 11.555 11.689 -4.418 1.00 91.25 130 GLU A N 1
ATOM 1024 C CA . GLU A 1 130 ? 12.378 11.800 -5.623 1.00 91.25 130 GLU A CA 1
ATOM 1025 C C . GLU A 1 130 ? 13.817 12.261 -5.332 1.00 91.25 130 GLU A C 1
ATOM 1027 O O . GLU A 1 130 ? 14.781 11.691 -5.852 1.00 91.25 130 GLU A O 1
ATOM 1032 N N . MET A 1 131 ? 13.990 13.239 -4.437 1.00 89.00 131 MET A N 1
ATOM 1033 C CA . MET A 1 131 ? 15.319 13.692 -4.007 1.00 89.00 131 MET A CA 1
ATOM 1034 C C . MET A 1 131 ? 16.077 12.594 -3.243 1.00 89.00 131 MET A C 1
ATOM 1036 O O . MET A 1 131 ? 17.294 12.448 -3.403 1.00 89.00 131 MET A O 1
ATOM 1040 N N . ASN A 1 132 ? 15.368 11.782 -2.453 1.00 90.62 132 ASN A N 1
ATOM 1041 C CA . ASN A 1 132 ? 15.977 10.682 -1.713 1.00 90.62 132 ASN A CA 1
ATOM 1042 C C . ASN A 1 132 ? 16.506 9.597 -2.658 1.00 90.62 132 ASN A C 1
ATOM 1044 O O . ASN A 1 132 ? 17.659 9.179 -2.525 1.00 90.62 132 ASN A O 1
ATOM 1048 N N . LEU A 1 133 ? 15.707 9.211 -3.655 1.00 93.81 133 LEU A N 1
ATOM 1049 C CA . LEU A 1 133 ? 16.065 8.216 -4.670 1.00 93.81 133 LEU A CA 1
ATOM 1050 C C . LEU A 1 133 ? 17.239 8.666 -5.549 1.00 93.81 133 LEU A C 1
ATOM 1052 O O . LEU A 1 133 ? 18.120 7.864 -5.862 1.00 93.81 133 LEU A O 1
ATOM 1056 N N . ARG A 1 134 ? 17.256 9.944 -5.952 1.00 92.81 134 ARG A N 1
ATOM 1057 C CA . ARG A 1 134 ? 18.283 10.499 -6.849 1.00 92.81 134 ARG A CA 1
ATOM 1058 C C . ARG A 1 134 ? 19.626 10.727 -6.171 1.00 92.81 134 ARG A C 1
ATOM 1060 O O . ARG A 1 134 ? 20.656 10.610 -6.829 1.00 92.81 134 ARG A O 1
ATOM 1067 N N . GLU A 1 135 ? 19.631 11.090 -4.890 1.00 88.19 135 GLU A N 1
ATOM 1068 C CA . GLU A 1 135 ? 20.852 11.551 -4.229 1.00 88.19 135 GLU A CA 1
ATOM 1069 C C . GLU A 1 135 ? 21.104 10.917 -2.865 1.00 88.19 135 GLU A C 1
ATOM 1071 O O . GLU A 1 135 ? 22.184 10.362 -2.638 1.00 88.19 135 GLU A O 1
ATOM 1076 N N . ASN A 1 136 ? 20.153 11.037 -1.936 1.00 86.25 136 ASN A N 1
ATOM 1077 C CA . ASN A 1 136 ? 20.433 10.755 -0.526 1.00 86.25 136 ASN A CA 1
ATOM 1078 C C . ASN A 1 136 ? 20.696 9.268 -0.291 1.00 86.25 136 ASN A C 1
ATOM 1080 O O . ASN A 1 136 ? 21.655 8.917 0.398 1.00 86.25 136 ASN A O 1
ATOM 1084 N N . TYR A 1 137 ? 19.914 8.386 -0.914 1.00 90.50 137 TYR A N 1
ATOM 1085 C CA . TYR A 1 137 ? 20.108 6.946 -0.777 1.00 90.50 137 TYR A CA 1
ATOM 1086 C C . TYR A 1 137 ? 21.434 6.499 -1.382 1.00 90.50 137 TYR A C 1
ATOM 1088 O O . TYR A 1 137 ? 22.184 5.787 -0.718 1.00 90.50 137 TYR A O 1
ATOM 1096 N N . ILE A 1 138 ? 21.802 7.012 -2.559 1.00 83.56 138 ILE A N 1
ATOM 1097 C CA . ILE A 1 138 ? 23.092 6.708 -3.198 1.00 83.56 138 ILE A CA 1
ATOM 1098 C C . ILE A 1 138 ? 24.262 7.060 -2.269 1.00 83.56 138 ILE A C 1
ATOM 1100 O O . ILE A 1 138 ? 25.163 6.241 -2.072 1.00 83.56 138 ILE A O 1
ATOM 1104 N N . LYS A 1 139 ? 24.237 8.254 -1.661 1.00 79.19 139 LYS A N 1
ATOM 1105 C CA . LYS A 1 139 ? 25.284 8.709 -0.730 1.00 79.19 139 LYS A CA 1
ATOM 1106 C C . LYS A 1 139 ? 25.346 7.823 0.522 1.00 79.19 139 LYS A C 1
ATOM 1108 O O . LYS A 1 139 ? 26.436 7.463 0.970 1.00 79.19 139 LYS A O 1
ATOM 1113 N N . SER A 1 140 ? 24.195 7.432 1.065 1.00 74.31 140 SER A N 1
ATOM 1114 C CA . SER A 1 140 ? 24.119 6.688 2.325 1.00 74.31 140 SER A CA 1
ATOM 1115 C C . SER A 1 140 ? 24.439 5.191 2.199 1.00 74.31 140 SER A C 1
ATOM 1117 O O . SER A 1 140 ? 24.946 4.602 3.158 1.00 74.31 140 SER A O 1
ATOM 1119 N N . CYS A 1 141 ? 24.240 4.570 1.029 1.00 75.12 141 CYS A N 1
ATOM 1120 C CA . CYS A 1 141 ? 24.588 3.155 0.813 1.00 75.12 141 CYS A CA 1
ATOM 1121 C C . CYS A 1 141 ? 26.080 2.860 1.010 1.00 75.12 141 CYS A C 1
ATOM 1123 O O . CYS A 1 141 ? 26.450 1.796 1.506 1.00 75.12 141 CYS A O 1
ATOM 1125 N N . VAL A 1 142 ? 26.942 3.827 0.686 1.00 61.47 142 VAL A N 1
ATOM 1126 C CA . VAL A 1 142 ? 28.398 3.714 0.861 1.00 61.47 142 VAL A CA 1
ATOM 1127 C C . VAL A 1 142 ? 28.786 3.652 2.348 1.00 61.47 142 VAL A C 1
ATOM 1129 O O . VAL A 1 142 ? 29.799 3.049 2.703 1.00 61.47 142 VAL A O 1
ATOM 1132 N N . SER A 1 143 ? 27.969 4.234 3.233 1.00 50.78 143 SER A N 1
ATOM 1133 C CA . SER A 1 143 ? 28.221 4.280 4.680 1.00 50.78 143 SER A CA 1
ATOM 1134 C C . SER A 1 143 ? 27.787 2.994 5.402 1.00 50.78 143 SER A C 1
ATOM 1136 O O . SER A 1 143 ? 28.463 2.541 6.326 1.00 50.78 143 SER A O 1
ATOM 1138 N N . MET A 1 144 ? 26.707 2.346 4.944 1.00 49.91 144 MET A N 1
ATOM 1139 C CA . MET A 1 144 ? 26.137 1.148 5.585 1.00 49.91 144 MET A CA 1
ATOM 1140 C C . MET A 1 144 ? 27.030 -0.099 5.446 1.00 49.91 144 MET A C 1
ATOM 1142 O O . MET A 1 144 ? 27.165 -0.871 6.397 1.00 49.91 144 MET A O 1
ATOM 1146 N N . MET A 1 145 ? 27.729 -0.261 4.313 1.00 48.84 145 MET A N 1
ATOM 1147 C CA . MET A 1 145 ? 28.652 -1.390 4.093 1.00 48.84 145 MET A CA 1
ATOM 1148 C C . MET A 1 145 ? 29.854 -1.413 5.054 1.00 48.84 145 MET A C 1
ATOM 1150 O O . MET A 1 145 ? 30.479 -2.458 5.218 1.00 48.84 145 MET A O 1
ATOM 1154 N N . ARG A 1 146 ? 30.179 -0.299 5.728 1.00 44.59 146 ARG A N 1
ATOM 1155 C CA . ARG A 1 146 ? 31.275 -0.255 6.713 1.00 44.59 146 ARG A CA 1
ATOM 1156 C C . ARG A 1 146 ? 30.898 -0.798 8.095 1.00 44.59 146 ARG A C 1
ATOM 1158 O O . ARG A 1 146 ? 31.802 -1.142 8.849 1.00 44.59 146 ARG A O 1
ATOM 1165 N N . PHE A 1 147 ? 29.609 -0.912 8.424 1.00 44.41 147 PHE A N 1
ATOM 1166 C CA . PHE A 1 147 ? 29.156 -1.346 9.755 1.00 44.41 147 PHE A CA 1
ATOM 1167 C C . PHE A 1 147 ? 28.833 -2.847 9.858 1.00 44.41 147 PHE A C 1
ATOM 1169 O O . PHE A 1 147 ? 28.894 -3.409 10.949 1.00 44.41 147 PHE A O 1
ATOM 1176 N N . LEU A 1 148 ? 28.559 -3.522 8.737 1.00 46.00 148 LEU A N 1
ATOM 1177 C CA . LEU A 1 148 ? 28.154 -4.938 8.712 1.00 46.00 148 LEU A CA 1
ATOM 1178 C C . LEU A 1 148 ? 29.309 -5.947 8.848 1.00 46.00 148 LEU A C 1
ATOM 1180 O O . LEU A 1 148 ? 29.060 -7.128 9.061 1.00 46.00 148 LEU A O 1
ATOM 1184 N N . PHE A 1 149 ? 30.570 -5.503 8.801 1.00 44.59 149 PHE A N 1
ATOM 1185 C CA . PHE A 1 149 ? 31.732 -6.391 8.959 1.00 44.59 149 PHE A CA 1
ATOM 1186 C C . PHE A 1 149 ? 32.049 -6.767 10.422 1.00 44.59 149 PHE A C 1
ATOM 1188 O O . PHE A 1 149 ? 32.941 -7.577 10.660 1.00 44.59 149 PHE A O 1
ATOM 1195 N N . PHE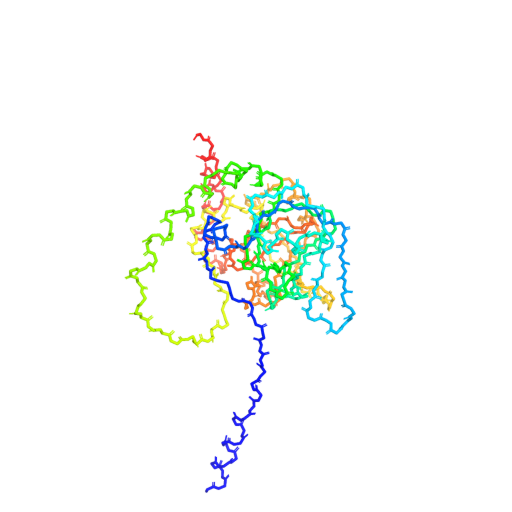 A 1 150 ? 31.334 -6.205 11.407 1.00 44.09 150 PHE A N 1
ATOM 1196 C CA . PHE A 1 150 ? 31.617 -6.410 12.837 1.00 44.09 150 PHE A CA 1
ATOM 1197 C C . PHE A 1 150 ? 30.582 -7.244 13.606 1.00 44.09 150 PHE A C 1
ATOM 1199 O O . PHE A 1 150 ? 30.775 -7.472 14.798 1.00 44.09 150 PHE A O 1
ATOM 1206 N N . LEU A 1 151 ? 29.508 -7.728 12.970 1.00 47.84 151 LEU A N 1
ATOM 1207 C CA . LEU A 1 151 ? 28.404 -8.364 13.701 1.00 47.84 151 LEU A CA 1
ATOM 1208 C C . LEU A 1 151 ? 27.884 -9.649 13.042 1.00 47.84 151 LEU A C 1
ATOM 1210 O O . LEU A 1 151 ? 26.696 -9.789 12.778 1.00 47.84 151 LEU A O 1
ATOM 1214 N N . THR A 1 152 ? 28.765 -10.618 12.791 1.00 49.50 152 THR A N 1
ATOM 1215 C CA . THR A 1 152 ? 28.355 -11.964 12.354 1.00 49.50 152 THR A CA 1
ATOM 1216 C C . THR A 1 152 ? 28.826 -13.027 13.340 1.00 49.50 152 THR A C 1
ATOM 1218 O O . THR A 1 152 ? 29.823 -13.700 13.091 1.00 49.50 152 THR A O 1
ATOM 1221 N N . LEU A 1 153 ? 28.118 -13.178 14.467 1.00 47.88 153 LEU A N 1
ATOM 1222 C CA . LEU A 1 153 ? 28.087 -14.427 15.244 1.00 47.88 153 LEU A CA 1
ATOM 1223 C C . LEU A 1 153 ? 26.945 -14.423 16.280 1.00 47.88 153 LEU A C 1
ATOM 1225 O O . LEU A 1 153 ? 27.162 -14.307 17.481 1.00 47.88 153 LEU A O 1
ATOM 1229 N N . SER A 1 154 ? 25.706 -14.595 15.819 1.00 46.88 154 SER A N 1
ATOM 1230 C CA . SER A 1 154 ? 24.648 -15.181 16.652 1.00 46.88 154 SER A CA 1
ATOM 1231 C C . SER A 1 154 ? 23.613 -15.888 15.776 1.00 46.88 154 SER A C 1
ATOM 1233 O O . SER A 1 154 ? 22.824 -15.252 15.085 1.00 46.88 154 SER A O 1
ATOM 1235 N N . LEU A 1 155 ? 23.665 -17.220 15.804 1.00 51.56 155 LEU A N 1
ATOM 1236 C CA . LEU A 1 155 ? 22.657 -18.146 15.284 1.00 51.56 155 LEU A CA 1
ATOM 1237 C C . LEU A 1 155 ? 21.329 -17.961 16.023 1.00 51.56 155 LEU A C 1
ATOM 1239 O O . LEU A 1 155 ? 21.369 -17.964 17.249 1.00 51.56 155 LEU A O 1
ATOM 1243 N N . VAL A 1 156 ? 20.188 -17.985 15.322 1.00 43.72 156 VAL A N 1
ATOM 1244 C CA . VAL A 1 156 ? 18.969 -18.667 15.805 1.00 43.72 156 VAL A CA 1
ATOM 1245 C C . VAL A 1 156 ? 18.178 -19.219 14.612 1.00 43.72 156 VAL A C 1
ATOM 1247 O O . VAL A 1 156 ? 18.061 -18.576 13.574 1.00 43.72 156 VAL A O 1
ATOM 1250 N N . ALA A 1 157 ? 17.680 -20.441 14.791 1.00 42.78 157 ALA A N 1
ATOM 1251 C CA . ALA A 1 157 ? 16.791 -21.178 13.907 1.00 42.78 157 ALA A CA 1
ATOM 1252 C C . ALA A 1 157 ? 15.519 -20.394 13.538 1.00 42.78 157 ALA A C 1
ATOM 1254 O O . ALA A 1 157 ? 14.920 -19.737 14.386 1.00 42.78 157 ALA A O 1
ATOM 1255 N N . ILE A 1 158 ? 15.090 -20.525 12.283 1.00 44.28 158 ILE A N 1
ATOM 1256 C CA . ILE A 1 158 ? 13.803 -20.022 11.805 1.00 44.28 158 ILE A CA 1
ATOM 1257 C C . ILE A 1 158 ? 12.768 -21.109 12.099 1.00 44.28 158 ILE A C 1
ATOM 1259 O O . ILE A 1 158 ? 12.801 -22.188 11.513 1.00 44.28 158 ILE A O 1
ATOM 1263 N N . TYR A 1 159 ? 11.887 -20.842 13.052 1.00 45.34 159 TYR A N 1
ATOM 1264 C CA . TYR A 1 159 ? 10.600 -21.516 13.174 1.00 45.34 159 TYR A CA 1
ATOM 1265 C C . TYR A 1 159 ? 9.600 -20.652 12.407 1.00 45.34 159 TYR A C 1
ATOM 1267 O O . TYR A 1 159 ? 9.418 -19.481 12.742 1.00 45.34 159 TYR A O 1
ATOM 1275 N N . GLU A 1 160 ? 9.003 -21.203 11.352 1.00 39.12 160 GLU A N 1
ATOM 1276 C CA . GLU A 1 160 ? 7.960 -20.523 10.588 1.00 39.12 160 GLU A CA 1
ATOM 1277 C C . GLU A 1 160 ? 6.760 -20.262 11.498 1.00 39.12 160 GLU A C 1
ATOM 1279 O O . GLU A 1 160 ? 6.109 -21.180 12.000 1.00 39.12 160 GLU A O 1
ATOM 1284 N N . ALA A 1 161 ? 6.496 -18.984 11.746 1.00 45.50 161 ALA A N 1
ATOM 1285 C CA . ALA A 1 161 ? 5.280 -18.530 12.386 1.00 45.50 161 ALA A CA 1
ATOM 1286 C C . ALA A 1 161 ? 4.447 -17.826 11.314 1.00 45.50 161 ALA A C 1
ATOM 1288 O O . ALA A 1 161 ? 4.791 -16.732 10.873 1.00 45.50 161 ALA A O 1
ATOM 1289 N N . ASN A 1 162 ? 3.353 -18.469 10.902 1.00 52.16 162 ASN A N 1
ATOM 1290 C CA . ASN A 1 162 ? 2.313 -17.864 10.075 1.00 52.16 162 ASN A CA 1
ATOM 1291 C C . ASN A 1 162 ? 1.619 -16.766 10.881 1.00 52.16 162 ASN A C 1
ATOM 1293 O O . ASN A 1 162 ? 0.657 -17.022 11.608 1.00 52.16 162 ASN A O 1
ATOM 1297 N N . ALA A 1 163 ? 2.141 -15.550 10.798 1.00 64.56 163 ALA A N 1
ATOM 1298 C CA . ALA A 1 163 ? 1.567 -14.395 11.457 1.00 64.56 163 ALA A CA 1
ATOM 1299 C C . ALA A 1 163 ? 1.742 -13.158 10.577 1.00 64.56 163 ALA A C 1
ATOM 1301 O O . ALA A 1 163 ? 2.836 -12.866 10.102 1.00 64.56 163 ALA A O 1
ATOM 1302 N N . CYS A 1 164 ? 0.662 -12.399 10.415 1.00 76.12 164 CYS A N 1
ATOM 1303 C CA . CYS A 1 164 ? 0.757 -11.025 9.952 1.00 76.12 164 CYS A CA 1
ATOM 1304 C C . CYS A 1 164 ? 1.610 -10.226 10.952 1.00 76.12 164 CYS A C 1
ATOM 1306 O O . CYS A 1 164 ? 1.295 -10.183 12.145 1.00 76.12 164 CYS A O 1
ATOM 1308 N N . SER A 1 165 ? 2.689 -9.600 10.481 1.00 76.81 165 SER A N 1
ATOM 1309 C CA . SER A 1 165 ? 3.525 -8.721 11.299 1.00 76.81 165 SER A CA 1
ATOM 1310 C C . SER A 1 165 ? 3.316 -7.267 10.890 1.00 76.81 165 SER A C 1
ATOM 1312 O O . SER A 1 165 ? 3.812 -6.826 9.853 1.00 76.81 165 SER A O 1
ATOM 1314 N N . CYS A 1 166 ? 2.602 -6.513 11.719 1.00 80.38 166 CYS A N 1
ATOM 1315 C CA . CYS A 1 166 ? 2.403 -5.083 11.525 1.00 80.38 166 CYS A CA 1
ATOM 1316 C C . CYS A 1 166 ? 3.408 -4.285 12.350 1.00 80.38 166 CYS A C 1
ATOM 1318 O O . CYS A 1 166 ? 3.736 -4.650 13.481 1.00 80.38 166 CYS A O 1
ATOM 1320 N N . ALA A 1 167 ? 3.872 -3.162 11.808 1.00 75.69 167 ALA A N 1
ATOM 1321 C CA . ALA A 1 167 ? 4.595 -2.189 12.609 1.00 75.69 167 ALA A CA 1
ATOM 1322 C C . ALA A 1 167 ? 3.640 -1.589 13.655 1.00 75.69 167 ALA A C 1
ATOM 1324 O O . ALA A 1 167 ? 2.526 -1.173 13.336 1.00 75.69 167 ALA A O 1
ATOM 1325 N N . ALA A 1 168 ? 4.068 -1.565 14.917 1.00 76.69 168 ALA A N 1
ATOM 1326 C CA . ALA A 1 168 ? 3.268 -1.016 16.002 1.00 76.69 168 ALA A CA 1
ATOM 1327 C C . ALA A 1 168 ? 3.292 0.518 15.941 1.00 76.69 168 ALA A C 1
ATOM 1329 O O . ALA A 1 168 ? 4.235 1.152 16.419 1.00 76.69 168 ALA A O 1
ATOM 1330 N N . PHE A 1 169 ? 2.251 1.112 15.358 1.00 81.31 169 PHE A N 1
ATOM 1331 C CA . PHE A 1 169 ? 2.049 2.559 15.349 1.00 81.31 169 PHE A CA 1
ATOM 1332 C C . PHE A 1 169 ? 0.959 2.979 16.345 1.00 81.31 169 PHE A C 1
ATOM 1334 O O . PHE A 1 169 ? -0.010 2.243 16.545 1.00 81.31 169 PHE A O 1
ATOM 1341 N N . PRO A 1 170 ? 1.068 4.172 16.960 1.00 88.00 170 PRO A N 1
ATOM 1342 C CA . PRO A 1 170 ? -0.029 4.744 17.734 1.00 88.00 170 PRO A CA 1
ATOM 1343 C C . PRO A 1 170 ? -1.288 4.917 16.872 1.00 88.00 170 PRO A C 1
ATOM 1345 O O . PRO A 1 170 ? -1.186 5.284 15.701 1.00 88.00 170 PRO A O 1
ATOM 1348 N N . LEU A 1 171 ? -2.476 4.750 17.466 1.00 90.25 171 LEU A N 1
ATOM 1349 C CA . LEU A 1 171 ? -3.763 4.904 16.764 1.00 90.25 171 LEU A CA 1
ATOM 1350 C C . LEU A 1 171 ? -3.885 6.247 16.037 1.00 90.25 171 LEU A C 1
ATOM 1352 O O . LEU A 1 171 ? -4.395 6.300 14.925 1.00 90.25 171 LEU A O 1
ATOM 1356 N N . GLN A 1 172 ? -3.354 7.315 16.631 1.00 91.06 172 GLN A N 1
ATOM 1357 C CA . GLN A 1 172 ? -3.305 8.636 16.014 1.00 91.06 172 GLN A CA 1
ATOM 1358 C C . GLN A 1 172 ? -2.557 8.628 14.675 1.00 91.06 172 GLN A C 1
ATOM 1360 O O . GLN A 1 172 ? -3.036 9.202 13.706 1.00 91.06 172 GLN A O 1
ATOM 1365 N N . HIS A 1 173 ? -1.404 7.960 14.597 1.00 89.75 173 HIS A N 1
ATOM 1366 C CA . HIS A 1 173 ? -0.627 7.876 13.361 1.00 89.75 173 HIS A CA 1
ATOM 1367 C C . HIS A 1 173 ? -1.398 7.101 12.287 1.00 89.75 173 HIS A C 1
ATOM 1369 O O . HIS A 1 173 ? -1.523 7.565 11.158 1.00 89.75 173 HIS A O 1
ATOM 1375 N N . LEU A 1 174 ? -1.988 5.959 12.656 1.00 92.69 174 LEU A N 1
ATOM 1376 C CA . LEU A 1 174 ? -2.820 5.164 11.748 1.00 92.69 174 LEU A CA 1
ATOM 1377 C C . LEU A 1 174 ? -4.044 5.958 11.260 1.00 92.69 174 LEU A C 1
ATOM 1379 O O . LEU A 1 174 ? -4.400 5.894 10.085 1.00 92.69 174 LEU A O 1
ATOM 1383 N N . PHE A 1 175 ? -4.648 6.771 12.130 1.00 94.69 175 PHE A N 1
ATOM 1384 C CA . PHE A 1 175 ? -5.732 7.684 11.772 1.00 94.69 175 PHE A CA 1
ATOM 1385 C C . PHE A 1 175 ? -5.272 8.748 10.764 1.00 94.69 175 PHE A C 1
ATOM 1387 O O . PHE A 1 175 ? -5.985 9.047 9.801 1.00 94.69 175 PHE A O 1
ATOM 1394 N N . CYS A 1 176 ? -4.084 9.329 10.958 1.00 90.31 176 CYS A N 1
ATOM 1395 C CA . CYS A 1 176 ? -3.549 10.354 10.062 1.00 90.31 176 CYS A CA 1
ATOM 1396 C C . CYS A 1 176 ? -3.182 9.797 8.678 1.00 90.31 176 CYS A C 1
ATOM 1398 O O . CYS A 1 176 ? -3.465 10.468 7.688 1.00 90.31 176 CYS A O 1
ATOM 1400 N N . GLU A 1 177 ? -2.657 8.574 8.598 1.00 92.50 177 GLU A N 1
ATOM 1401 C CA . GLU A 1 177 ? -2.271 7.929 7.331 1.00 92.50 177 GLU A CA 1
ATOM 1402 C C . GLU A 1 177 ? -3.456 7.356 6.533 1.00 92.50 177 GLU A C 1
ATOM 1404 O O . GLU A 1 177 ? -3.335 7.130 5.333 1.00 92.50 177 GLU A O 1
ATOM 1409 N N . SER A 1 178 ? -4.608 7.123 7.171 1.00 94.88 178 SER A N 1
ATOM 1410 C CA . SER A 1 178 ? -5.769 6.517 6.499 1.00 94.88 178 SER A CA 1
ATOM 1411 C C . SER A 1 178 ? -6.498 7.504 5.573 1.00 94.88 178 SER A C 1
ATOM 1413 O O . SER A 1 178 ? -6.743 8.647 5.963 1.00 94.88 178 SER A O 1
ATOM 1415 N N . ASP A 1 179 ? -6.954 7.064 4.399 1.00 95.81 179 ASP A N 1
ATOM 1416 C CA . ASP A 1 179 ? -7.832 7.863 3.524 1.00 95.81 179 ASP A CA 1
ATOM 1417 C C . ASP A 1 179 ? -9.239 8.019 4.116 1.00 95.81 179 ASP A C 1
ATOM 1419 O O . ASP A 1 179 ? -9.928 9.016 3.878 1.00 95.81 179 ASP A O 1
ATOM 1423 N N . PHE A 1 180 ? -9.670 7.033 4.900 1.00 97.25 180 PHE A N 1
ATOM 1424 C CA . PHE A 1 180 ? -10.924 7.061 5.639 1.00 97.25 180 PHE A CA 1
ATOM 1425 C C . PHE A 1 180 ? -10.778 6.406 7.005 1.00 97.25 180 PHE A C 1
ATOM 1427 O O . PHE A 1 180 ? -9.944 5.527 7.192 1.00 97.25 180 PHE A O 1
ATOM 1434 N N . VAL A 1 181 ? -11.622 6.817 7.948 1.00 97.94 181 VAL A N 1
ATOM 1435 C CA . VAL A 1 181 ? -11.812 6.145 9.235 1.00 97.94 181 VAL A CA 1
ATOM 1436 C C . VAL A 1 181 ? -13.304 6.141 9.543 1.00 97.94 181 VAL A C 1
ATOM 1438 O O . VAL A 1 181 ? -13.915 7.205 9.677 1.00 97.94 181 VAL A O 1
ATOM 1441 N N . ILE A 1 182 ? -13.894 4.952 9.642 1.00 98.06 182 ILE A N 1
ATOM 1442 C CA . ILE A 1 182 ? -15.338 4.756 9.800 1.00 98.06 182 ILE A CA 1
ATOM 1443 C C . ILE A 1 182 ? -15.647 3.774 10.928 1.00 98.06 182 ILE A C 1
ATOM 1445 O O . ILE A 1 182 ? -14.918 2.811 11.158 1.00 98.06 182 ILE A O 1
ATOM 1449 N N . LYS A 1 183 ? -16.776 3.994 11.600 1.00 98.12 183 LYS A N 1
ATOM 1450 C CA . LYS A 1 183 ? -17.450 2.980 12.408 1.00 98.12 183 LYS A CA 1
ATOM 1451 C C . LYS A 1 183 ? -18.454 2.273 11.521 1.00 98.12 183 LYS A C 1
ATOM 1453 O O . LYS A 1 183 ? -19.367 2.906 10.984 1.00 98.12 183 LYS A O 1
ATOM 1458 N N . MET A 1 184 ? -18.317 0.965 11.393 1.00 96.94 184 MET A N 1
ATOM 1459 C CA . MET A 1 184 ? -19.168 0.178 10.515 1.00 96.94 184 MET A CA 1
ATOM 1460 C C . MET A 1 184 ? -19.693 -1.067 11.213 1.00 96.94 184 MET A C 1
ATOM 1462 O O . MET A 1 184 ? -19.054 -1.609 12.117 1.00 96.94 184 MET A O 1
ATOM 1466 N N . LYS A 1 185 ? -20.873 -1.503 10.781 1.00 97.12 185 LYS A N 1
ATOM 1467 C CA . LYS A 1 185 ? -21.454 -2.791 11.135 1.00 97.12 185 LYS A CA 1
ATOM 1468 C C . LYS A 1 185 ? -21.419 -3.708 9.921 1.00 97.12 185 LYS A C 1
ATOM 1470 O O . LYS A 1 185 ? -21.829 -3.291 8.840 1.00 97.12 185 LYS A O 1
ATOM 1475 N N . ILE A 1 186 ? -20.978 -4.947 10.098 1.00 95.62 186 ILE A N 1
ATOM 1476 C CA . ILE A 1 186 ? -20.991 -5.935 9.015 1.00 95.62 186 ILE A CA 1
ATOM 1477 C C . ILE A 1 186 ? -22.441 -6.371 8.748 1.00 95.62 186 ILE A C 1
ATOM 1479 O O . ILE A 1 186 ? -23.087 -6.926 9.640 1.00 95.62 186 ILE A O 1
ATOM 1483 N N . ASP A 1 187 ? -22.955 -6.091 7.546 1.00 92.38 187 ASP A N 1
ATOM 1484 C CA . ASP A 1 187 ? -24.318 -6.446 7.111 1.00 92.38 187 ASP A CA 1
ATOM 1485 C C . ASP A 1 187 ? -24.338 -7.849 6.502 1.00 92.38 187 ASP A C 1
ATOM 1487 O O . ASP A 1 187 ? -25.092 -8.707 6.953 1.00 92.38 187 ASP A O 1
ATOM 1491 N N . ASP A 1 188 ? -23.468 -8.098 5.521 1.00 83.06 188 ASP A N 1
ATOM 1492 C CA . ASP A 1 188 ? -23.394 -9.375 4.814 1.00 83.06 188 ASP A CA 1
ATOM 1493 C C . ASP A 1 188 ? -21.965 -9.674 4.335 1.00 83.06 188 ASP A C 1
ATOM 1495 O O . ASP A 1 188 ? -21.155 -8.768 4.100 1.00 83.06 188 ASP A O 1
ATOM 1499 N N . LEU A 1 189 ? -21.684 -10.963 4.179 1.00 73.44 189 LEU A N 1
ATOM 1500 C CA . LEU A 1 189 ? -20.491 -11.515 3.548 1.00 73.44 189 LEU A CA 1
ATOM 1501 C C . LEU A 1 189 ? -20.898 -11.934 2.130 1.00 73.44 189 LEU A C 1
ATOM 1503 O O . LEU A 1 189 ? -21.322 -13.077 1.948 1.00 73.44 189 LEU A O 1
ATOM 1507 N N . PRO A 1 190 ? -20.843 -11.037 1.127 1.00 65.88 190 PRO A N 1
ATOM 1508 C CA . PRO A 1 190 ? -21.157 -11.425 -0.239 1.00 65.88 190 PRO A CA 1
ATOM 1509 C C . PRO A 1 190 ? -20.321 -12.649 -0.636 1.00 65.88 190 PRO A C 1
ATOM 1511 O O . PRO A 1 190 ? -19.092 -12.613 -0.566 1.00 65.88 190 PRO A O 1
ATOM 1514 N N . GLU A 1 191 ? -20.985 -13.737 -1.046 1.00 56.34 191 GLU A N 1
ATOM 1515 C CA . GLU A 1 191 ? -20.333 -14.918 -1.623 1.00 56.34 191 GLU A CA 1
ATOM 1516 C C . GLU A 1 191 ? -19.685 -14.521 -2.955 1.00 56.34 191 GLU A C 1
ATOM 1518 O O . GLU A 1 191 ? -20.257 -14.723 -4.025 1.00 56.34 191 GLU A O 1
ATOM 1523 N N . ASN A 1 192 ? -18.493 -13.932 -2.916 1.00 56.16 192 ASN A N 1
ATOM 1524 C CA . ASN A 1 192 ? -17.722 -13.689 -4.123 1.00 56.16 192 ASN A CA 1
ATOM 1525 C C . ASN A 1 192 ? -16.570 -14.690 -4.190 1.00 56.16 192 ASN A C 1
ATOM 1527 O O . ASN A 1 192 ? -15.528 -14.511 -3.569 1.00 56.16 192 ASN A O 1
ATOM 1531 N N . LYS A 1 193 ? -16.793 -15.786 -4.923 1.00 53.22 193 LYS A N 1
ATOM 1532 C CA . LYS A 1 193 ? -15.815 -16.876 -5.096 1.00 53.22 193 LYS A CA 1
ATOM 1533 C C . LYS A 1 193 ? -14.693 -16.538 -6.088 1.00 53.22 193 LYS A C 1
ATOM 1535 O O . LYS A 1 193 ? -13.804 -17.360 -6.271 1.00 53.22 193 LYS A O 1
ATOM 1540 N N . GLU A 1 194 ? -14.734 -15.364 -6.723 1.00 58.34 194 GLU A N 1
ATOM 1541 C CA . GLU A 1 194 ? -13.805 -14.984 -7.799 1.00 58.34 194 GLU A CA 1
ATOM 1542 C C . GLU A 1 194 ? -12.890 -13.789 -7.468 1.00 58.34 194 GLU A C 1
ATOM 1544 O O . GLU A 1 194 ? -12.024 -13.463 -8.276 1.00 58.34 194 GLU A O 1
ATOM 1549 N N . SER A 1 195 ? -13.022 -13.133 -6.305 1.00 64.44 195 SER A N 1
ATOM 1550 C CA . SER A 1 195 ? -12.119 -12.033 -5.928 1.00 64.44 195 SER A CA 1
ATOM 1551 C C . SER A 1 195 ? -10.960 -12.496 -5.046 1.00 64.44 195 SER A C 1
ATOM 1553 O O . SER A 1 195 ? -11.158 -13.210 -4.069 1.00 64.44 195 SER A O 1
ATOM 1555 N N . SER A 1 196 ? -9.755 -11.983 -5.312 1.00 76.62 196 SER A N 1
ATOM 1556 C CA . SER A 1 196 ? -8.563 -12.157 -4.457 1.00 76.62 196 SER A CA 1
ATOM 1557 C C . SER A 1 196 ? -8.669 -11.471 -3.082 1.00 76.62 196 SER A C 1
ATOM 1559 O O . SER A 1 196 ? -7.728 -11.508 -2.295 1.00 76.62 196 SER A O 1
ATOM 1561 N N . TYR A 1 197 ? -9.803 -10.828 -2.795 1.00 82.69 197 TYR A N 1
ATOM 1562 C CA . TYR A 1 197 ? -10.091 -10.107 -1.561 1.00 82.69 197 TYR A CA 1
ATOM 1563 C C . TYR A 1 197 ? -11.4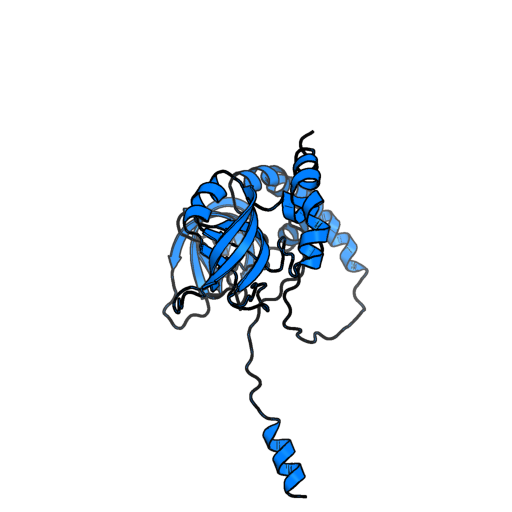11 -10.578 -0.967 1.00 82.69 197 TYR A C 1
ATOM 1565 O O . TYR A 1 197 ? -12.354 -10.897 -1.696 1.00 82.69 197 TYR A O 1
ATOM 1573 N N . LEU A 1 198 ? -11.491 -10.543 0.358 1.00 87.94 198 LEU A N 1
ATOM 1574 C CA . LEU A 1 198 ? -12.736 -10.668 1.092 1.00 87.94 198 LEU A CA 1
ATOM 1575 C C . LEU A 1 198 ? -13.441 -9.312 1.070 1.00 87.94 198 LEU A C 1
ATOM 1577 O O . LEU A 1 198 ? -12.893 -8.317 1.541 1.00 87.94 198 LEU A O 1
ATOM 1581 N N . MET A 1 199 ? -14.644 -9.259 0.507 1.00 91.19 199 MET A N 1
ATOM 1582 C CA . MET A 1 199 ? -15.462 -8.049 0.509 1.00 91.19 199 MET A CA 1
ATOM 1583 C C . MET A 1 199 ? -16.557 -8.155 1.560 1.00 91.19 199 MET A C 1
ATOM 1585 O O . MET A 1 199 ? -17.286 -9.140 1.597 1.00 91.19 199 MET A O 1
ATOM 1589 N N . TYR A 1 200 ? -16.712 -7.112 2.367 1.00 93.31 200 TYR A N 1
ATOM 1590 C CA . TYR A 1 200 ? -17.831 -6.949 3.283 1.00 93.31 200 TYR A CA 1
ATOM 1591 C C . TYR A 1 200 ? -18.819 -5.947 2.726 1.00 93.31 200 TYR A C 1
ATOM 1593 O O . TYR A 1 200 ? -18.436 -4.846 2.316 1.00 93.31 200 TYR A O 1
ATOM 1601 N N . LYS A 1 201 ? -20.102 -6.294 2.799 1.00 95.12 201 LYS A N 1
ATOM 1602 C CA . LYS A 1 201 ? -21.162 -5.300 2.733 1.00 95.12 201 LYS A CA 1
ATOM 1603 C C . LYS A 1 201 ? -21.379 -4.747 4.136 1.00 95.12 201 LYS A C 1
ATOM 1605 O O . LYS A 1 201 ? -21.559 -5.513 5.084 1.00 95.12 201 LYS A O 1
ATOM 1610 N N . VAL A 1 202 ? -21.342 -3.426 4.276 1.00 96.62 202 VAL A N 1
ATOM 1611 C CA . VAL A 1 202 ? -21.317 -2.778 5.591 1.00 96.62 202 VAL A CA 1
ATOM 1612 C C . VAL A 1 202 ? -22.340 -1.659 5.713 1.00 96.62 202 VAL A C 1
ATOM 1614 O O . VAL A 1 202 ? -22.591 -0.904 4.775 1.00 96.62 202 VAL A O 1
ATOM 1617 N N . ASP A 1 203 ? -22.883 -1.497 6.911 1.00 97.25 203 ASP A N 1
ATOM 1618 C CA . ASP A 1 203 ? -23.603 -0.292 7.292 1.00 97.25 203 ASP A CA 1
ATOM 1619 C C . ASP A 1 203 ? -22.643 0.667 7.989 1.00 97.25 203 ASP A C 1
ATOM 1621 O O . ASP A 1 203 ? -22.139 0.396 9.080 1.00 97.25 203 ASP A O 1
ATOM 1625 N N . ILE A 1 204 ? -22.388 1.807 7.349 1.00 97.50 204 ILE A N 1
ATOM 1626 C CA . ILE A 1 204 ? -21.576 2.881 7.921 1.00 97.50 204 ILE A CA 1
ATOM 1627 C C . ILE A 1 204 ? -22.427 3.588 8.974 1.00 97.50 204 ILE A C 1
ATOM 1629 O O . ILE A 1 204 ? -23.389 4.283 8.648 1.00 97.50 204 ILE A O 1
ATOM 1633 N N . LEU A 1 205 ? -22.083 3.374 10.241 1.00 97.00 205 LEU A N 1
ATOM 1634 C CA . LEU A 1 205 ? -22.762 3.988 11.379 1.00 97.00 205 LEU A CA 1
ATOM 1635 C C . LEU A 1 205 ? -22.247 5.405 11.614 1.00 97.00 205 LEU A C 1
ATOM 1637 O O . LEU A 1 205 ? -22.999 6.273 12.050 1.00 97.00 205 LEU A O 1
ATOM 1641 N N . GLU A 1 206 ? -20.961 5.621 11.341 1.00 97.00 206 GLU A N 1
ATOM 1642 C CA . GLU A 1 206 ? -20.305 6.900 11.547 1.00 97.00 206 GLU A CA 1
ATOM 1643 C C . GLU A 1 206 ? -19.035 7.032 10.708 1.00 97.00 206 GLU A C 1
ATOM 1645 O O . GLU A 1 206 ? -18.312 6.059 10.505 1.00 97.00 206 GLU A O 1
ATOM 1650 N N . THR A 1 207 ? -18.735 8.258 10.286 1.00 96.81 207 THR A N 1
ATOM 1651 C CA . THR A 1 207 ? -17.497 8.608 9.589 1.00 96.81 207 THR A CA 1
ATOM 1652 C C . THR A 1 207 ? -16.719 9.606 10.437 1.00 96.81 207 THR A C 1
ATOM 1654 O O . THR A 1 207 ? -17.212 10.698 10.712 1.00 96.81 207 THR A O 1
ATOM 1657 N N . TYR A 1 208 ? -15.505 9.235 10.846 1.00 95.56 208 TYR A N 1
ATOM 1658 C CA . TYR A 1 208 ? -14.598 10.101 11.609 1.00 95.56 208 TYR A CA 1
ATOM 1659 C C . TYR A 1 208 ? -13.651 10.879 10.693 1.00 95.56 208 TYR A C 1
ATOM 1661 O O . TYR A 1 208 ? -13.312 12.026 10.976 1.00 95.56 208 TYR A O 1
ATOM 1669 N N . LYS A 1 209 ? -13.234 10.260 9.584 1.00 94.75 209 LYS A N 1
ATOM 1670 C CA . LYS A 1 209 ? -12.374 10.859 8.559 1.00 94.75 209 LYS A CA 1
ATOM 1671 C C . LYS A 1 209 ? -12.775 10.323 7.191 1.00 94.75 209 LYS A C 1
ATOM 1673 O O . LYS A 1 209 ? -12.997 9.125 7.046 1.00 94.75 209 LYS A O 1
ATOM 1678 N N . GLU A 1 210 ? -12.830 11.192 6.192 1.00 94.75 210 GLU A N 1
ATOM 1679 C CA . GLU A 1 210 ? -13.016 10.806 4.793 1.00 94.75 210 GLU A CA 1
ATOM 1680 C C . GLU A 1 210 ? -12.289 11.788 3.870 1.00 94.75 210 GLU A C 1
ATOM 1682 O O . GLU A 1 210 ? -12.453 13.002 3.990 1.00 94.75 210 GLU A O 1
ATOM 1687 N N . SER A 1 211 ? -11.480 11.266 2.949 1.00 93.25 211 SER A N 1
ATOM 1688 C CA . SER A 1 211 ? -10.992 12.012 1.788 1.00 93.25 211 SER A CA 1
ATOM 1689 C C . SER A 1 211 ? -12.074 12.113 0.703 1.00 93.25 211 SER A C 1
ATOM 1691 O O . SER A 1 211 ? -13.057 11.366 0.706 1.00 93.25 211 SER A O 1
ATOM 1693 N N . ASP A 1 212 ? -11.891 12.996 -0.284 1.00 91.62 212 ASP A N 1
ATOM 1694 C CA . ASP A 1 212 ? -12.827 13.117 -1.415 1.00 91.62 212 ASP A CA 1
ATOM 1695 C C . ASP A 1 212 ? -12.951 11.810 -2.220 1.00 91.62 212 ASP A C 1
ATOM 1697 O O . ASP A 1 212 ? -14.044 11.441 -2.672 1.00 91.62 212 ASP A O 1
ATOM 1701 N N . ALA A 1 213 ? -11.842 11.073 -2.357 1.00 89.94 213 ALA A N 1
ATOM 1702 C CA . ALA A 1 213 ? -11.827 9.752 -2.978 1.00 89.94 213 ALA A CA 1
ATOM 1703 C C . ALA A 1 213 ? -12.650 8.748 -2.155 1.00 89.94 213 ALA A C 1
ATOM 1705 O O . ALA A 1 213 ? -13.509 8.047 -2.703 1.00 89.94 213 ALA A O 1
ATOM 1706 N N . ALA A 1 214 ? -12.458 8.734 -0.832 1.00 93.81 214 ALA A N 1
ATOM 1707 C CA . ALA A 1 214 ? -13.187 7.846 0.066 1.00 93.81 214 ALA A CA 1
ATOM 1708 C C . ALA A 1 214 ? -14.691 8.126 0.080 1.00 93.81 214 ALA A C 1
ATOM 1710 O O . ALA A 1 214 ? -15.495 7.193 0.036 1.00 93.81 214 ALA A O 1
ATOM 1711 N N . LYS A 1 215 ? -15.086 9.401 0.042 1.00 94.19 215 LYS A N 1
ATOM 1712 C CA . LYS A 1 215 ? -16.492 9.817 0.013 1.00 94.19 215 LYS A CA 1
ATOM 1713 C C . LYS A 1 215 ? -17.267 9.240 -1.170 1.00 94.19 215 LYS A C 1
ATOM 1715 O O . LYS A 1 215 ? -18.470 8.998 -1.072 1.00 94.19 215 LYS A O 1
ATOM 1720 N N . SER A 1 216 ? -16.603 9.039 -2.307 1.00 93.69 216 SER A N 1
ATOM 1721 C CA . SER A 1 216 ? -17.215 8.406 -3.479 1.00 93.69 216 SER A CA 1
ATOM 1722 C C . SER A 1 216 ? -17.200 6.883 -3.371 1.00 93.69 216 SER A C 1
ATOM 1724 O O . SER A 1 216 ? -18.228 6.256 -3.626 1.00 93.69 216 SER A O 1
ATOM 1726 N N . ALA A 1 217 ? -16.076 6.306 -2.941 1.00 93.50 217 ALA A N 1
ATOM 1727 C CA . ALA A 1 217 ? -15.885 4.862 -2.815 1.00 93.50 217 ALA A CA 1
ATOM 1728 C C . ALA A 1 217 ? -16.839 4.218 -1.786 1.00 93.50 217 ALA A C 1
ATOM 1730 O O . ALA A 1 217 ? -17.462 3.190 -2.054 1.00 93.50 217 ALA A O 1
ATOM 1731 N N . LEU A 1 218 ? -17.035 4.870 -0.636 1.00 95.81 218 LEU A N 1
ATOM 1732 C CA . LEU A 1 218 ? -17.856 4.366 0.471 1.00 95.81 218 LEU A CA 1
ATOM 1733 C C . LEU A 1 218 ? -19.367 4.355 0.180 1.00 95.81 218 LEU A C 1
ATOM 1735 O O . LEU A 1 218 ? -20.120 3.675 0.879 1.00 95.81 218 LEU A O 1
ATOM 1739 N N . LYS A 1 219 ? -19.840 5.038 -0.875 1.00 94.44 219 LYS A N 1
ATOM 1740 C CA . LYS A 1 219 ? -21.270 5.046 -1.255 1.00 94.44 219 LYS A CA 1
ATOM 1741 C C . LYS A 1 219 ? -21.799 3.658 -1.592 1.00 94.44 219 LYS A C 1
ATOM 1743 O O . LYS A 1 219 ? -22.970 3.379 -1.342 1.00 94.44 219 LYS A O 1
ATOM 1748 N N . ASN A 1 220 ? -20.936 2.801 -2.132 1.00 89.56 220 ASN A N 1
ATOM 1749 C CA . ASN A 1 220 ? -21.300 1.442 -2.515 1.00 89.56 220 ASN A CA 1
ATOM 1750 C C . ASN A 1 220 ? -21.399 0.496 -1.312 1.00 89.56 220 ASN A C 1
ATOM 1752 O O . ASN A 1 220 ? -21.846 -0.633 -1.490 1.00 89.56 220 ASN A O 1
ATOM 1756 N N . ARG A 1 221 ? -21.026 0.947 -0.101 1.00 94.94 221 ARG A N 1
ATOM 1757 C CA . ARG A 1 221 ? -21.089 0.158 1.143 1.00 94.94 221 ARG A CA 1
ATOM 1758 C C . ARG A 1 221 ? -20.316 -1.161 1.079 1.00 94.94 221 ARG A C 1
ATOM 1760 O O . ARG A 1 221 ? -20.665 -2.117 1.765 1.00 94.94 221 ARG A O 1
ATOM 1767 N N . LEU A 1 222 ? -19.276 -1.200 0.251 1.00 93.81 222 LEU A N 1
ATOM 1768 C CA . LEU A 1 222 ? -18.370 -2.329 0.115 1.00 93.81 222 LEU A CA 1
ATOM 1769 C C . LEU A 1 222 ? -17.003 -1.936 0.659 1.00 93.81 222 LEU A C 1
ATOM 1771 O O . LEU A 1 222 ? -16.499 -0.863 0.328 1.00 93.81 222 LEU A O 1
ATOM 1775 N N . VAL A 1 223 ? -16.422 -2.808 1.475 1.00 95.31 223 VAL A N 1
ATOM 1776 C CA . VAL A 1 223 ? -15.068 -2.657 2.015 1.00 95.31 223 VAL A CA 1
ATOM 1777 C C . VAL A 1 223 ? -14.323 -3.968 1.806 1.00 95.31 223 VAL A C 1
ATOM 1779 O O . VAL A 1 223 ? -14.838 -5.031 2.148 1.00 95.31 223 VAL A O 1
ATOM 1782 N N . ALA A 1 224 ? -13.134 -3.900 1.222 1.00 94.44 224 ALA A N 1
ATOM 1783 C CA . ALA A 1 224 ? -12.319 -5.058 0.892 1.00 94.44 224 ALA A CA 1
ATOM 1784 C C . ALA A 1 224 ? -11.185 -5.261 1.905 1.00 94.44 224 ALA A C 1
ATOM 1786 O O . ALA A 1 224 ? -10.630 -4.309 2.444 1.00 94.44 224 ALA A O 1
ATOM 1787 N N . THR A 1 225 ? -10.805 -6.509 2.140 1.00 93.56 225 THR A N 1
ATOM 1788 C CA . THR A 1 225 ? -9.621 -6.886 2.916 1.00 93.56 225 THR A CA 1
ATOM 1789 C C . THR A 1 225 ? -9.019 -8.168 2.354 1.00 93.56 225 THR A C 1
ATOM 1791 O O . THR A 1 225 ? -9.605 -8.809 1.482 1.00 93.56 225 THR A O 1
ATOM 1794 N N . ASN A 1 226 ? -7.835 -8.552 2.815 1.00 89.00 226 ASN A N 1
ATOM 1795 C CA . ASN A 1 226 ? -7.224 -9.803 2.382 1.00 89.00 226 ASN A CA 1
ATOM 1796 C C . ASN A 1 226 ? -8.021 -11.017 2.899 1.00 89.00 226 ASN A C 1
ATOM 1798 O O . ASN A 1 226 ? -8.684 -10.943 3.931 1.00 89.00 226 ASN A O 1
ATOM 1802 N N . LEU A 1 227 ? -7.962 -12.136 2.172 1.00 83.50 227 LEU A N 1
ATOM 1803 C CA . LEU A 1 227 ? -8.799 -13.318 2.431 1.00 83.50 227 LEU A CA 1
ATOM 1804 C C . LEU A 1 227 ? -8.538 -13.988 3.787 1.00 83.50 227 LEU A C 1
ATOM 1806 O O . LEU A 1 227 ? -9.430 -14.635 4.329 1.00 83.50 227 LEU A O 1
ATOM 1810 N N . GLU A 1 228 ? -7.333 -13.833 4.336 1.00 78.75 228 GLU A N 1
ATOM 1811 C CA . GLU A 1 228 ? -6.912 -14.521 5.554 1.00 78.75 228 GLU A CA 1
ATOM 1812 C C . GLU A 1 228 ? -6.119 -13.607 6.489 1.00 78.75 228 GLU A C 1
ATOM 1814 O O . GLU A 1 228 ? -5.363 -12.735 6.057 1.00 78.75 228 GLU A O 1
ATOM 1819 N N . SER A 1 229 ? -6.209 -13.864 7.796 1.00 77.50 229 SER A N 1
ATOM 1820 C CA . SER A 1 229 ? -5.445 -13.124 8.808 1.00 77.50 229 SER A CA 1
ATOM 1821 C C . SER A 1 229 ? -3.931 -13.308 8.678 1.00 77.50 229 SER A C 1
ATOM 1823 O O . SER A 1 229 ? -3.175 -12.431 9.090 1.00 77.50 229 SER A O 1
ATOM 1825 N N . GLY A 1 230 ? -3.476 -14.421 8.087 1.00 72.69 230 GLY A N 1
ATOM 1826 C CA . GLY A 1 230 ? -2.057 -14.679 7.815 1.00 72.69 230 GLY A CA 1
ATOM 1827 C C . GLY A 1 230 ? -1.435 -13.672 6.843 1.00 72.69 230 GLY A C 1
ATOM 1828 O O . GLY A 1 230 ? -0.268 -13.326 6.990 1.00 72.69 230 GLY A O 1
ATOM 1829 N N . ILE A 1 231 ? -2.240 -13.121 5.932 1.00 78.19 231 ILE A N 1
ATOM 1830 C CA . ILE A 1 231 ? -1.859 -12.061 4.986 1.00 78.19 231 ILE A CA 1
ATOM 1831 C C . ILE A 1 231 ? -2.458 -10.708 5.389 1.00 78.19 231 ILE A C 1
ATOM 1833 O O . ILE A 1 231 ? -2.800 -9.879 4.550 1.00 78.19 231 ILE A O 1
ATOM 1837 N N . CYS A 1 232 ? -2.611 -10.476 6.693 1.00 86.94 232 CYS A N 1
ATOM 1838 C CA . CYS A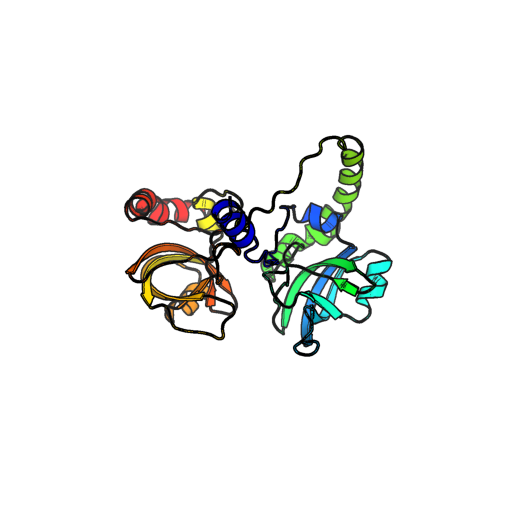 1 232 ? -3.127 -9.230 7.257 1.00 86.94 232 CYS A CA 1
ATOM 1839 C C . CYS A 1 232 ? -4.589 -8.907 6.892 1.00 86.94 232 CYS A C 1
ATOM 1841 O O . CYS A 1 232 ? -5.000 -7.748 6.920 1.00 86.94 232 CYS A O 1
ATOM 1843 N N . GLY A 1 233 ? -5.386 -9.925 6.569 1.00 89.62 233 GLY A N 1
ATOM 1844 C CA . GLY A 1 233 ? -6.826 -9.803 6.366 1.00 89.62 233 GLY A CA 1
ATOM 1845 C C . GLY A 1 233 ? -7.601 -9.660 7.674 1.00 89.62 233 GLY A C 1
ATOM 1846 O O . GLY A 1 233 ? -7.273 -10.291 8.680 1.00 89.62 233 GLY A O 1
ATOM 1847 N N . LEU A 1 234 ? -8.653 -8.847 7.656 1.00 91.19 234 LEU A N 1
ATOM 1848 C CA . LEU A 1 234 ? -9.559 -8.669 8.789 1.00 91.19 234 LEU A CA 1
ATOM 1849 C C . LEU A 1 234 ? -10.773 -9.595 8.646 1.00 91.19 234 LEU A C 1
ATOM 1851 O O . LEU A 1 234 ? -11.588 -9.434 7.738 1.00 91.19 234 LEU A O 1
ATOM 1855 N N . ILE A 1 235 ? -10.901 -10.579 9.538 1.00 90.31 235 ILE A N 1
ATOM 1856 C CA . ILE A 1 235 ? -11.984 -11.571 9.493 1.00 90.31 235 ILE A CA 1
ATOM 1857 C C . ILE A 1 235 ? -13.056 -11.217 10.522 1.00 90.31 235 ILE A C 1
ATOM 1859 O O . ILE A 1 235 ? -12.869 -11.413 11.720 1.00 90.31 235 ILE A O 1
ATOM 1863 N N . TYR A 1 236 ? -14.194 -10.734 10.037 1.00 92.19 236 TYR A N 1
ATOM 1864 C CA . TYR A 1 236 ? -15.343 -10.335 10.835 1.00 92.19 236 TYR A CA 1
ATOM 1865 C C . TYR A 1 236 ? -16.531 -11.257 10.608 1.00 92.19 236 TYR A C 1
ATOM 1867 O O . TYR A 1 236 ? -16.679 -11.897 9.563 1.00 92.19 236 TYR A O 1
ATOM 1875 N N . LYS A 1 237 ? -17.419 -11.287 11.594 1.00 91.00 237 LYS A N 1
ATOM 1876 C CA . LYS A 1 237 ? -18.706 -11.968 11.523 1.00 91.00 237 LYS A CA 1
ATOM 1877 C C . LYS A 1 237 ? -19.804 -10.967 11.210 1.00 91.00 237 LYS A C 1
ATOM 1879 O O . LYS A 1 237 ? -19.723 -9.780 11.525 1.00 91.00 237 LYS A O 1
ATOM 1884 N N . GLN A 1 238 ? -20.877 -11.475 10.617 1.00 93.06 238 GLN A N 1
ATOM 1885 C CA . GLN A 1 238 ? -22.089 -10.696 10.427 1.00 93.06 238 GLN A CA 1
ATOM 1886 C C . GLN A 1 238 ? -22.560 -10.104 11.764 1.00 93.06 238 GLN A C 1
ATOM 1888 O O . GLN A 1 238 ? -22.669 -10.806 12.771 1.00 93.06 238 GLN A O 1
ATOM 1893 N N . GLY A 1 239 ? -22.861 -8.809 11.757 1.00 93.00 239 GLY A N 1
ATOM 1894 C CA . GLY A 1 239 ? -23.304 -8.066 12.927 1.00 93.00 239 GLY A CA 1
ATOM 1895 C C . GLY A 1 239 ? -22.191 -7.446 13.770 1.00 93.00 239 GLY A C 1
ATOM 1896 O O . GLY A 1 239 ? -22.526 -6.617 14.621 1.00 93.00 239 GLY A O 1
ATOM 1897 N N . ASP A 1 240 ? -20.919 -7.777 13.524 1.00 94.62 240 ASP A N 1
ATOM 1898 C CA . ASP A 1 240 ? -19.793 -7.149 14.217 1.00 94.62 240 ASP A CA 1
ATOM 1899 C C . ASP A 1 240 ? -19.795 -5.637 13.974 1.00 94.62 240 ASP A C 1
ATOM 1901 O O . ASP A 1 240 ? -20.055 -5.171 12.863 1.00 94.62 240 ASP A O 1
ATOM 1905 N N . VAL A 1 241 ? -19.519 -4.870 15.032 1.00 96.88 241 VAL A N 1
ATOM 1906 C CA . VAL A 1 241 ? -19.383 -3.411 14.985 1.00 96.88 241 VAL A CA 1
ATOM 1907 C C . VAL A 1 241 ? -17.944 -3.057 15.311 1.00 96.88 241 VAL A C 1
ATOM 1909 O O . VAL A 1 241 ? -17.472 -3.325 16.418 1.00 96.88 241 VAL A O 1
ATOM 1912 N N . VAL A 1 242 ? -17.268 -2.437 14.351 1.00 97.62 242 VAL A N 1
ATOM 1913 C CA . VAL A 1 242 ? -15.836 -2.135 14.415 1.00 97.62 242 VAL A CA 1
ATOM 1914 C C . VAL A 1 242 ? -15.562 -0.711 13.957 1.00 97.62 242 VAL A C 1
ATOM 1916 O O . VAL A 1 242 ? -16.351 -0.123 13.210 1.00 97.62 242 VAL A O 1
ATOM 1919 N N . VAL A 1 243 ? -14.439 -0.151 14.403 1.00 98.31 243 VAL A N 1
ATOM 1920 C CA . VAL A 1 243 ? -13.866 1.055 13.798 1.00 98.31 243 VAL A CA 1
ATOM 1921 C C . VAL A 1 243 ? -12.658 0.639 12.980 1.00 98.31 243 VAL A C 1
ATOM 1923 O O . VAL A 1 243 ? -11.749 0.000 13.509 1.00 98.31 243 VAL A O 1
ATOM 1926 N N . VAL A 1 244 ? -12.657 1.002 11.702 1.00 98.00 244 VAL A N 1
ATOM 1927 C CA . VAL A 1 244 ? -11.571 0.701 10.767 1.00 98.00 244 VAL A CA 1
ATOM 1928 C C . VAL A 1 244 ? -11.121 1.964 10.053 1.00 98.00 244 VAL A C 1
ATOM 1930 O O . VAL A 1 244 ? -11.927 2.856 9.780 1.00 98.00 244 VAL A O 1
ATOM 1933 N N . GLY A 1 245 ? -9.838 2.026 9.739 1.00 97.50 245 GLY A N 1
ATOM 1934 C CA . GLY A 1 245 ? -9.269 2.957 8.784 1.00 97.50 245 GLY A CA 1
ATOM 1935 C C . GLY A 1 245 ? -8.469 2.208 7.735 1.00 97.50 245 GLY A C 1
ATOM 1936 O O . GLY A 1 245 ? -8.012 1.095 7.985 1.00 97.50 245 GLY A O 1
ATOM 1937 N N . GLY A 1 246 ? -8.342 2.816 6.564 1.00 96.00 246 GLY A N 1
ATOM 1938 C CA . GLY A 1 246 ? -7.624 2.221 5.448 1.00 96.00 246 GLY A CA 1
ATOM 1939 C C . GLY A 1 246 ? -7.522 3.152 4.248 1.00 96.00 246 GLY A C 1
ATOM 1940 O O . GLY A 1 246 ? -7.816 4.350 4.344 1.00 96.00 246 GLY A O 1
ATOM 1941 N N . GLY A 1 247 ? -7.070 2.602 3.125 1.00 95.25 247 GLY A N 1
ATOM 1942 C CA . GLY A 1 247 ? -6.804 3.331 1.882 1.00 95.25 247 GLY A CA 1
ATOM 1943 C C . GLY A 1 247 ? -7.835 3.080 0.782 1.00 95.25 247 GLY A C 1
ATOM 1944 O O . GLY A 1 247 ? -8.562 2.085 0.797 1.00 95.25 247 GLY A O 1
ATOM 1945 N N . ILE A 1 248 ? -7.891 3.968 -0.212 1.00 94.69 248 ILE A N 1
ATOM 1946 C CA . ILE A 1 248 ? -8.674 3.739 -1.434 1.00 94.69 248 ILE A CA 1
ATOM 1947 C C . ILE A 1 248 ? -7.775 3.153 -2.523 1.00 94.69 248 ILE A C 1
ATOM 1949 O O . ILE A 1 248 ? -6.870 3.817 -3.027 1.00 94.69 248 ILE A O 1
ATOM 1953 N N . MET A 1 249 ? -8.067 1.922 -2.943 1.00 89.56 249 MET A N 1
ATOM 1954 C CA . MET A 1 249 ? -7.361 1.232 -4.025 1.00 89.56 249 MET A CA 1
ATOM 1955 C C . MET A 1 249 ? -8.330 0.994 -5.181 1.00 89.56 249 MET A C 1
ATOM 1957 O O . MET A 1 249 ? -9.364 0.357 -5.006 1.00 89.56 249 MET A O 1
ATOM 1961 N N . ASN A 1 250 ? -8.031 1.534 -6.367 1.00 87.12 250 ASN A N 1
ATOM 1962 C CA . ASN A 1 250 ? -8.873 1.386 -7.565 1.00 87.12 250 ASN A CA 1
ATOM 1963 C C . ASN A 1 250 ? -10.354 1.767 -7.344 1.00 87.12 250 ASN A C 1
ATOM 1965 O O . ASN A 1 250 ? -11.266 1.155 -7.894 1.00 87.12 250 ASN A O 1
ATOM 1969 N N . GLY A 1 251 ? -10.597 2.788 -6.514 1.00 88.50 251 GLY A N 1
ATOM 1970 C CA . GLY A 1 251 ? -11.946 3.253 -6.173 1.00 88.50 251 GLY A CA 1
ATOM 1971 C C . GLY A 1 251 ? -12.691 2.375 -5.162 1.00 88.50 251 GLY A C 1
ATOM 1972 O O . GLY A 1 251 ? -13.863 2.641 -4.894 1.00 88.50 251 GLY A O 1
ATOM 1973 N N . VAL A 1 252 ? -12.031 1.367 -4.587 1.00 91.75 252 VAL A N 1
ATOM 1974 C CA . VAL A 1 252 ? -12.573 0.484 -3.550 1.00 91.75 252 VAL A CA 1
ATOM 1975 C C . VAL A 1 252 ? -11.889 0.789 -2.210 1.00 91.75 252 VAL A C 1
ATOM 1977 O O . VAL A 1 252 ? -10.664 0.913 -2.172 1.00 91.75 252 VAL A O 1
ATOM 1980 N N . PRO A 1 253 ? -12.636 0.920 -1.100 1.00 96.75 253 PRO A N 1
ATOM 1981 C CA . PRO A 1 253 ? -12.049 1.028 0.232 1.00 96.75 253 PRO A CA 1
ATOM 1982 C C . PRO A 1 253 ? -11.404 -0.300 0.639 1.00 96.75 253 PRO A C 1
ATOM 1984 O O . PRO A 1 253 ? -12.088 -1.324 0.670 1.00 96.75 253 PRO A O 1
ATOM 1987 N N . HIS A 1 254 ? -10.115 -0.281 0.965 1.00 96.19 254 HIS A N 1
ATOM 1988 C CA . HIS A 1 254 ? -9.372 -1.431 1.474 1.00 96.19 254 HIS A CA 1
ATOM 1989 C C . HIS A 1 254 ? -8.994 -1.227 2.939 1.00 96.19 254 HIS A C 1
ATOM 1991 O O . HIS A 1 254 ? -8.624 -0.122 3.326 1.00 96.19 254 HIS A O 1
ATOM 1997 N N . ILE A 1 255 ? -9.100 -2.297 3.729 1.00 96.44 255 ILE A N 1
ATOM 1998 C CA . ILE A 1 255 ? -8.698 -2.351 5.138 1.00 96.44 255 ILE A CA 1
ATOM 1999 C C . ILE A 1 255 ? -7.755 -3.529 5.396 1.00 96.44 255 ILE A C 1
ATOM 2001 O O . ILE A 1 255 ? -7.866 -4.587 4.763 1.00 96.44 255 ILE A O 1
ATOM 2005 N N . SER A 1 256 ? -6.866 -3.378 6.371 1.00 93.38 256 SER A N 1
ATOM 2006 C CA . SER A 1 256 ? -5.880 -4.390 6.763 1.00 93.38 256 SER A CA 1
ATOM 2007 C C . SER A 1 256 ? -5.664 -4.436 8.276 1.00 93.38 256 SER A C 1
ATOM 2009 O O . SER A 1 256 ? -5.840 -3.443 8.980 1.00 93.38 256 SER A O 1
ATOM 2011 N N . LEU A 1 257 ? -5.199 -5.583 8.781 1.00 90.50 257 LEU A N 1
ATOM 2012 C CA . LEU A 1 257 ? -4.753 -5.758 10.170 1.00 90.50 257 LEU A CA 1
ATOM 2013 C C . LEU A 1 257 ? -3.643 -4.777 10.581 1.00 90.50 257 LEU A C 1
ATOM 2015 O O . LEU A 1 257 ? -3.445 -4.558 11.774 1.00 90.50 257 LEU A O 1
ATOM 2019 N N . CYS A 1 258 ? -2.917 -4.204 9.617 1.00 89.69 258 CYS A N 1
ATOM 2020 C CA . CYS A 1 258 ? -1.838 -3.246 9.873 1.00 89.69 258 CYS A CA 1
ATOM 2021 C C . CYS A 1 258 ? -2.267 -1.781 9.848 1.00 89.69 258 CYS A C 1
ATOM 2023 O O . CYS A 1 258 ? -1.430 -0.896 10.027 1.00 89.69 258 CYS A O 1
ATOM 2025 N N . GLU A 1 259 ? -3.547 -1.523 9.621 1.00 93.31 259 GLU A N 1
ATOM 2026 C CA . GLU A 1 259 ? -4.113 -0.182 9.600 1.00 93.31 259 GLU A CA 1
ATOM 2027 C C . GLU A 1 259 ? -4.887 0.089 10.896 1.00 93.31 259 GLU A C 1
ATOM 2029 O O . GLU A 1 259 ? -4.815 -0.673 11.866 1.00 93.31 259 GLU A O 1
ATOM 2034 N N . LEU A 1 260 ? -5.591 1.223 10.961 1.00 95.69 260 LEU A N 1
ATOM 2035 C CA . LEU A 1 260 ? -6.386 1.539 12.140 1.00 95.69 260 LEU A CA 1
ATOM 2036 C C . LEU A 1 260 ? -7.505 0.513 12.266 1.00 95.69 260 LEU A C 1
ATOM 2038 O O . LEU A 1 260 ? -8.367 0.404 11.402 1.00 95.69 260 LEU A O 1
ATOM 2042 N N . HIS A 1 261 ? -7.523 -0.200 13.381 1.00 94.81 261 HIS A N 1
ATOM 2043 C CA . HIS A 1 261 ? -8.547 -1.186 13.644 1.00 94.81 261 HIS A CA 1
ATOM 2044 C C . HIS A 1 261 ? -8.810 -1.287 15.144 1.00 94.81 261 HIS A C 1
ATOM 2046 O O . HIS A 1 261 ? -7.903 -1.540 15.940 1.00 94.81 261 HIS A O 1
ATOM 2052 N N . ILE A 1 262 ? -10.063 -1.069 15.532 1.00 95.44 262 ILE A N 1
ATOM 2053 C CA . ILE A 1 262 ? -10.512 -1.137 16.918 1.00 95.44 262 ILE A CA 1
ATOM 2054 C C . ILE A 1 262 ? -11.743 -2.036 16.969 1.00 95.44 262 ILE A C 1
ATOM 2056 O O . ILE A 1 262 ? -12.826 -1.687 16.493 1.00 95.44 262 ILE A O 1
ATOM 2060 N N . GLU A 1 263 ? -11.556 -3.198 17.582 1.00 90.62 263 GLU A N 1
ATOM 2061 C CA . GLU A 1 263 ? -12.626 -4.128 17.927 1.00 90.62 263 GLU A CA 1
ATOM 2062 C C . GLU A 1 263 ? -13.154 -3.843 19.328 1.00 90.62 263 GLU A C 1
ATOM 2064 O O . GLU A 1 263 ? -12.447 -3.273 20.160 1.00 90.62 263 GLU A O 1
ATOM 2069 N N . ASN A 1 264 ? -14.343 -4.378 19.615 1.00 89.00 264 ASN A N 1
ATOM 2070 C CA . ASN A 1 264 ? -15.019 -4.324 20.911 1.00 89.00 264 ASN A CA 1
ATOM 2071 C C . ASN A 1 264 ? -15.580 -2.931 21.256 1.00 89.00 264 ASN A C 1
ATOM 2073 O O . ASN A 1 264 ? -14.895 -1.911 21.232 1.00 89.00 264 ASN A O 1
ATOM 2077 N N . ALA A 1 265 ? -16.855 -2.912 21.649 1.00 89.56 265 ALA A N 1
ATOM 2078 C CA . ALA A 1 265 ? -17.583 -1.707 22.022 1.00 89.56 265 ALA A CA 1
ATOM 2079 C C . ALA A 1 265 ? -16.904 -0.887 23.135 1.00 89.56 265 ALA A C 1
ATOM 2081 O O . ALA A 1 265 ? -16.956 0.337 23.082 1.00 89.56 265 ALA A O 1
ATOM 2082 N N . GLU A 1 266 ? -16.250 -1.528 24.108 1.00 92.56 266 GLU A N 1
ATOM 2083 C CA . GLU A 1 266 ? -15.565 -0.837 25.208 1.00 92.56 266 GLU A CA 1
ATOM 2084 C C . GLU A 1 266 ? -14.345 -0.047 24.714 1.00 92.56 266 GLU A C 1
ATOM 2086 O O . GLU A 1 266 ? -14.198 1.128 25.045 1.00 92.56 266 GLU A O 1
ATOM 2091 N N . LYS A 1 267 ? -13.506 -0.654 23.863 1.00 92.75 267 LYS A N 1
ATOM 2092 C CA . LYS A 1 267 ? -12.339 0.026 23.277 1.00 92.75 267 LYS A CA 1
ATOM 2093 C C . LYS A 1 267 ? -12.763 1.133 22.318 1.00 92.75 267 LYS A C 1
ATOM 2095 O O . LYS A 1 267 ? -12.169 2.204 22.320 1.00 92.75 267 LYS A O 1
ATOM 2100 N N . ILE A 1 268 ? -13.816 0.890 21.536 1.00 93.75 268 ILE A N 1
ATOM 2101 C CA . ILE A 1 268 ? -14.398 1.907 20.653 1.00 93.75 268 ILE A CA 1
ATOM 2102 C C . ILE A 1 268 ? -14.896 3.102 21.475 1.00 93.75 268 ILE A C 1
ATOM 2104 O O . ILE A 1 268 ? -14.597 4.239 21.126 1.00 93.75 268 ILE A O 1
ATOM 2108 N N . ALA A 1 269 ? -15.618 2.858 22.573 1.00 93.25 269 ALA A N 1
ATOM 2109 C CA . ALA A 1 269 ? -16.109 3.919 23.448 1.00 93.25 269 ALA A CA 1
ATOM 2110 C C . ALA A 1 269 ? -14.961 4.688 24.125 1.00 93.25 269 ALA A C 1
ATOM 2112 O O . ALA A 1 269 ? -15.030 5.910 24.241 1.00 93.25 269 ALA A O 1
ATOM 2113 N N . ALA A 1 270 ? -13.892 3.993 24.528 1.00 94.00 270 ALA A N 1
ATOM 2114 C CA . ALA A 1 270 ? -12.712 4.616 25.127 1.00 94.00 270 ALA A CA 1
ATOM 2115 C C . ALA A 1 270 ? -11.993 5.581 24.164 1.00 94.00 270 ALA A C 1
ATOM 2117 O O . ALA A 1 270 ? -11.475 6.608 24.597 1.00 94.00 270 ALA A O 1
ATOM 2118 N N . GLU A 1 271 ? -11.999 5.279 22.865 1.00 94.44 271 GLU A N 1
ATOM 2119 C CA . GLU A 1 271 ? -11.340 6.089 21.835 1.00 94.44 271 GLU A CA 1
ATOM 2120 C C . GLU A 1 271 ? -12.279 7.082 21.130 1.00 94.44 271 GLU A C 1
ATOM 2122 O O . GLU A 1 271 ? -11.840 7.848 20.274 1.00 94.44 271 GLU A O 1
ATOM 2127 N N . GLU A 1 272 ? -13.566 7.127 21.483 1.00 91.94 272 GLU A N 1
ATOM 2128 C CA . GLU A 1 272 ? -14.570 7.892 20.736 1.00 91.94 272 GLU A CA 1
ATOM 2129 C C . GLU A 1 272 ? -14.267 9.400 20.698 1.00 91.94 272 GLU A C 1
ATOM 2131 O O . GLU A 1 272 ? -14.287 10.017 19.631 1.00 91.94 272 GLU A O 1
ATOM 2136 N N . THR A 1 273 ? -13.911 10.001 21.837 1.00 91.44 273 THR A N 1
ATOM 2137 C CA . THR A 1 273 ? -13.501 11.416 21.888 1.00 91.44 273 THR A CA 1
ATOM 2138 C C . THR A 1 273 ? -12.213 11.660 21.098 1.00 91.44 273 THR A C 1
ATOM 2140 O O . THR A 1 273 ? -12.073 12.693 20.437 1.00 91.44 273 THR A O 1
ATOM 2143 N N . ASN A 1 274 ? -11.277 10.705 21.117 1.00 92.19 274 ASN A N 1
ATOM 2144 C CA . ASN A 1 274 ? -10.024 10.831 20.382 1.00 92.19 274 ASN A CA 1
ATOM 2145 C C . ASN A 1 274 ? -10.259 10.827 18.870 1.00 92.19 274 ASN A C 1
ATOM 2147 O O . ASN A 1 274 ? -9.777 11.728 18.182 1.00 92.19 274 ASN A O 1
ATOM 2151 N N . LEU A 1 275 ? -11.053 9.875 18.377 1.00 93.69 275 LEU A N 1
ATOM 2152 C CA . LEU A 1 275 ? -11.413 9.739 16.964 1.00 93.69 275 LEU A CA 1
ATOM 2153 C C . LEU A 1 275 ? -12.184 10.958 16.439 1.00 93.69 275 LEU A C 1
ATOM 2155 O O . LEU A 1 275 ? -11.907 11.432 15.339 1.00 93.69 275 LEU A O 1
ATOM 2159 N N . ARG A 1 276 ? -13.136 11.481 17.224 1.00 92.12 276 ARG A N 1
ATOM 2160 C CA . ARG A 1 276 ? -13.996 12.608 16.817 1.00 92.12 276 ARG A CA 1
ATOM 2161 C C . ARG A 1 276 ? -13.294 13.955 16.826 1.00 92.12 276 ARG A C 1
ATOM 2163 O O . ARG A 1 276 ? -13.643 14.825 16.035 1.00 92.12 276 ARG A O 1
ATOM 2170 N N . GLU A 1 277 ? -12.373 14.168 17.759 1.00 89.44 277 GLU A N 1
ATOM 2171 C CA . GLU A 1 277 ? -11.863 15.511 18.026 1.00 89.44 277 GLU A CA 1
ATOM 2172 C C . GLU A 1 277 ? -10.343 15.585 18.039 1.00 89.44 277 GLU A C 1
ATOM 2174 O O . GLU A 1 277 ? -9.760 16.420 17.344 1.00 89.44 277 GLU A O 1
ATOM 2179 N N . ASN A 1 278 ? -9.691 14.755 18.853 1.00 89.12 278 ASN A N 1
ATOM 2180 C CA . ASN A 1 278 ? -8.274 14.947 19.158 1.00 89.12 278 ASN A CA 1
ATOM 2181 C C . ASN A 1 278 ? -7.384 14.568 17.975 1.00 89.12 278 ASN A C 1
ATOM 2183 O O . ASN A 1 278 ? -6.467 15.321 17.634 1.00 89.12 278 ASN A O 1
ATOM 2187 N N . PHE A 1 279 ? -7.668 13.445 17.314 1.00 91.94 279 PHE A N 1
ATOM 2188 C CA . PHE A 1 279 ? -6.892 12.996 16.160 1.00 91.94 279 PHE A CA 1
ATOM 2189 C C . PHE A 1 279 ? -7.057 13.950 14.977 1.00 91.94 279 PHE A C 1
ATOM 2191 O O . PHE A 1 279 ? -6.063 14.363 14.387 1.00 91.94 279 PHE A O 1
ATOM 2198 N N . ILE A 1 280 ? -8.276 14.424 14.703 1.00 85.06 280 ILE A N 1
ATOM 2199 C CA . ILE A 1 280 ? -8.526 15.394 13.625 1.00 85.06 280 ILE A CA 1
ATOM 2200 C C . ILE A 1 280 ? -7.704 16.675 13.826 1.00 85.06 280 ILE A C 1
ATOM 2202 O O . ILE A 1 280 ? -7.041 17.134 12.898 1.00 85.06 280 ILE A O 1
ATOM 2206 N N . LYS A 1 281 ? -7.697 17.236 15.042 1.00 84.62 281 LYS A N 1
ATOM 2207 C CA . LYS A 1 281 ? -6.964 18.479 15.352 1.00 84.62 281 LYS A CA 1
ATOM 2208 C C . LYS A 1 281 ? -5.449 18.336 15.179 1.00 84.62 281 LYS A C 1
ATOM 2210 O O . LYS A 1 281 ? -4.778 19.308 14.854 1.00 84.62 281 LYS A O 1
ATOM 2215 N N . THR A 1 282 ? -4.913 17.144 15.418 1.00 80.25 282 THR A N 1
ATOM 2216 C CA . THR A 1 282 ? -3.465 16.896 15.485 1.00 80.25 282 THR A CA 1
ATOM 2217 C C . THR A 1 282 ? -2.870 16.356 14.186 1.00 80.25 282 THR A C 1
ATOM 2219 O O . THR A 1 282 ? -1.692 16.587 13.922 1.00 80.25 282 THR A O 1
ATOM 2222 N N . CYS A 1 283 ? -3.664 15.720 13.319 1.00 77.00 283 CYS A N 1
ATOM 2223 C CA . CYS A 1 283 ? -3.196 15.308 11.990 1.00 77.00 283 CYS A CA 1
ATOM 2224 C C . CYS A 1 283 ? -2.914 16.496 11.050 1.00 77.00 283 CYS A C 1
ATOM 2226 O O . CYS A 1 283 ? -2.191 16.345 10.073 1.00 77.00 283 CYS A O 1
ATOM 2228 N N . VAL A 1 284 ? -3.448 17.685 11.349 1.00 60.94 284 VAL A N 1
ATOM 2229 C CA . VAL A 1 284 ? -3.245 18.913 10.556 1.00 60.94 284 VAL A CA 1
ATOM 2230 C C . VAL A 1 284 ? -1.881 19.574 10.838 1.00 60.94 284 VAL A C 1
ATOM 2232 O O . VAL A 1 284 ? -1.423 20.401 10.056 1.00 60.94 284 VAL A O 1
ATOM 2235 N N . SER A 1 285 ? -1.186 19.209 11.923 1.00 43.00 285 SER A N 1
ATOM 2236 C CA . SER A 1 285 ? 0.021 19.917 12.392 1.00 43.00 285 SER A CA 1
ATOM 2237 C C . SER A 1 285 ? 1.375 19.430 11.843 1.00 43.00 285 SER A C 1
ATOM 2239 O O . SER A 1 285 ? 2.407 19.810 12.390 1.00 43.00 285 SER A O 1
ATOM 2241 N N . VAL A 1 286 ? 1.417 18.654 10.754 1.00 37.72 286 VAL A N 1
ATOM 2242 C CA . VAL A 1 286 ? 2.682 18.248 10.096 1.00 37.72 286 VAL A CA 1
ATOM 2243 C C . VAL A 1 286 ? 2.779 18.831 8.683 1.00 37.72 286 VAL A C 1
ATOM 2245 O O . VAL A 1 286 ? 3.019 18.132 7.709 1.00 37.72 286 VAL A O 1
ATOM 2248 N N . VAL A 1 287 ? 2.568 20.141 8.571 1.00 33.44 287 VAL A N 1
ATOM 2249 C CA . VAL A 1 287 ? 3.087 20.954 7.464 1.00 33.44 287 VAL A CA 1
ATOM 2250 C C . VAL A 1 287 ? 3.554 22.272 8.074 1.00 33.44 287 VAL A C 1
ATOM 2252 O O . VAL A 1 287 ? 2.765 23.197 8.242 1.00 33.44 287 VAL A O 1
ATOM 2255 N N . ASN A 1 288 ? 4.817 22.312 8.491 1.00 29.84 288 ASN A N 1
ATOM 2256 C CA . ASN A 1 288 ? 5.615 23.527 8.666 1.00 29.84 288 ASN A CA 1
ATOM 2257 C C . ASN A 1 288 ? 7.089 23.157 8.533 1.00 29.84 288 ASN A C 1
ATOM 2259 O O . ASN A 1 288 ? 7.518 22.232 9.258 1.00 29.84 288 ASN A O 1
#

Radius of gyration: 22.21 Å; chains: 1; bounding box: 56×76×48 Å